Protein 2RSP (pdb70)

Secondary structure (DSSP, 8-state):
-EEE--SSS--EEEEEEEE--SS--S-SEEEEEEEE-TT-SS-EEETTTS-TTS-EEE-----EEEESS-EEEEEEPTTS-BPPPEEE--EEES-SSEEE-HHHHHHTT-EEE--/-EEE--SSS--EEEEEEEE-SSS--S-SEEEEEEEE-TT-SS-EEETTTS-TTS-EE----EEEESS-EEEEEE-TTSPBPPPEEE--EEES-SSEEE-HHHHHHHT-EEE--

Sequence (228 aa):
LAMTMEHKDRPLVRVILTNTGSHPVKQRSVYITALLDSGADITIISEEDWPTDWPVMEAAGIPMRKSRDMIELGVINRDGSLERPLLLFPAVAMVRGSILGRDCLQGLGLRLTNLLAMTMEHKDRPLVRVILTNTGSHPVKQRSVYITALLDSGADITIISEEDWPTDWPVMEGIPMRKSRDMIELGVINRDGSLERPLLLFPAVAMVRGSILGRDCLQGLGLRLTNL

Solvent-accessible surface area: 12217 Å² total; per-residue (Å²): 15,56,28,86,2,67,81,173,63,89,5,56,10,126,0,38,0,34,1,64,14,125,59,121,23,178,102,103,42,18,124,17,67,0,15,0,14,0,20,19,44,61,1,19,0,3,66,166,40,18,19,135,52,4,37,55,64,147,59,160,110,73,98,61,86,66,0,137,12,72,0,61,0,7,1,17,26,224,116,45,54,109,28,190,68,32,108,29,92,2,2,4,0,137,42,191,32,2,20,0,0,1,46,5,0,88,33,17,48,1,75,0,2,42,162,16,56,42,91,1,58,78,164,60,134,4,96,13,104,0,50,0,31,1,66,24,117,63,123,23,173,111,86,37,34,163,16,78,1,26,0,17,0,23,18,64,68,1,10,0,3,73,160,45,20,22,129,42,4,47,38,53,187,123,110,116,64,102,103,1,134,18,70,0,63,0,7,0,15,21,232,124,41,56,122,30,155,77,17,100,26,86,2,9,4,1,163,37,220,34,2,25,0,0,2,38,1,0,81,20,9,48,0,72,0,2,48,154

InterPro domains:
  IPR001878 Zinc finger, CCHC-type [PF00098] (508-524)
  IPR001878 Zinc finger, CCHC-type [PS50158] (509-524)
  IPR001878 Zinc finger, CCHC-type [SM00343] (508-524)
  IPR001878 Zinc finger, CCHC-type [SM00343] (534-550)
  IPR001969 Aspartic peptidase, active site [PS00141] (611-622)
  IPR001995 Peptidase A2A, retrovirus, catalytic [PS50175] (609-690)
  IPR004028 Retroviral Gag polyprotein, M [PF02813] (2-87)
  IPR008916 Retrovirus capsid, C-terminal [G3DSA:1.10.1200.30] (390-476)
  IPR008919 Retrovirus capsid, N-terminal [G3DSA:1.10.375.10] (212-386)
  IPR008919 Retrovirus capsid, N-terminal [SSF47943] (213-385)
  IPR010999 Retroviral matrix protein [SSF47836] (1-87)
  IPR012344 Matrix protein, lentiviral and alpha-retroviral, N-terminal [G3DSA:1.10.150.90] (1-87)
  IPR018061 Retropepsins [PF00077] (584-699)
  IPR021109 Aspartic peptidase domain superfamily [G3DSA:2.40.70.10] (578-701)
  IPR021109 Aspartic peptidase domain superfamily [SSF50630] (580-699)
  IPR034170 Retropepsin-like catalytic domain [cd05482] (605-692)
  IPR036875 Zinc finger, CCHC-type superfamily [SSF57756] (502-551)
  IPR050195 Primate lentivirus group Gag polyprotein-like [PTHR40389] (12-562)

Foldseek 3Di:
DDDDDDDPDFQKWKKKKAFPDPDDDPGRIDIFIAGADAPAQFWEAEQVRDRPPQDWAADPVFGKTKGPTWMKMWTADPVRDIQDIDIGTGIYGHDDGTYHYVVVCVVSVDDDDDD/DDDDDDPPDFQKWKKKKAFPDDDDAPDRIDIFMAGADQPDPFWEAEPVRDRPPQDWDAVFHKTWGPTKIWMWTAGPVGDIQDIDIDTGIYGHDDGIYHYPVVCVVRVDDDDPD

B-factor: mean 22.98, std 16.07, range [3.12, 70.71]

GO terms:
  GO:0020002 host cell plasma membrane (C, EXP)

CATH classification: 2.40.70.10

Radius of gyration: 19.33 Å; Cα contacts (8 Å, |Δi|>4): 590; chains: 2; bounding box: 46×36×53 Å

Organism: Rous sarcoma virus subgroup C (strain Prague) (NCBI:txid11888)

Structure (mmCIF, N/CA/C/O backbone):
data_2RSP
#
_entry.id   2RSP
#
_cell.length_a   88.950
_cell.length_b   88.950
_cell.length_c   78.900
_cell.angle_alpha   90.00
_cell.angle_beta   90.00
_cell.angle_gamma   120.00
#
_symmetry.space_group_name_H-M   'P 31 2 1'
#
loop_
_entity.id
_entity.type
_entity.pdbx_description
1 polymer 'RSV PROTEASE'
2 water water
#
loop_
_atom_site.group_PDB
_atom_site.id
_atom_site.type_symbol
_atom_site.label_atom_id
_atom_site.label_alt_id
_atom_site.label_comp_id
_atom_site.label_asym_id
_atom_site.label_entity_id
_atom_site.label_seq_id
_atom_site.pdbx_PDB_ins_code
_atom_site.Cartn_x
_atom_site.Cartn_y
_atom_site.Cartn_z
_atom_site.occupancy
_atom_site.B_iso_or_equiv
_atom_site.auth_seq_id
_atom_site.auth_comp_id
_atom_site.auth_asym_id
_atom_site.auth_atom_id
_atom_site.pdbx_PDB_model_num
ATOM 1 N N . LEU A 1 1 ? 0.921 29.839 56.196 1.00 9.31 1 LEU A N 1
ATOM 2 C CA . LEU A 1 1 ? 2.437 29.879 56.145 1.00 10.99 1 LEU A CA 1
ATOM 3 C C . LEU A 1 1 ? 3.055 30.064 57.529 1.00 11.93 1 LEU A C 1
ATOM 4 O O . LEU A 1 1 ? 2.633 31.070 58.154 1.00 11.17 1 LEU A O 1
ATOM 9 N N . ALA A 1 2 ? 3.982 29.166 57.966 1.00 8.84 2 ALA A N 1
ATOM 10 C CA . ALA A 1 2 ? 4.608 29.424 59.279 1.00 9.39 2 ALA A CA 1
ATOM 11 C C . ALA A 1 2 ? 6.034 28.983 58.973 1.00 15.70 2 ALA A C 1
ATOM 12 O O . ALA A 1 2 ? 6.184 27.874 58.473 1.00 17.24 2 ALA A O 1
ATOM 14 N N . MET A 1 3 ? 7.062 29.774 59.180 1.00 16.47 3 MET A N 1
ATOM 15 C CA . MET A 1 3 ? 8.458 29.410 58.890 1.00 14.87 3 MET A CA 1
ATOM 16 C C . MET A 1 3 ? 9.328 29.955 60.028 1.00 14.78 3 MET A C 1
ATOM 17 O O . MET A 1 3 ? 9.332 31.199 60.288 1.00 12.44 3 MET A O 1
ATOM 22 N N . THR A 1 4 ? 10.069 29.018 60.608 1.00 12.55 4 THR A N 1
ATOM 23 C CA . THR A 1 4 ? 11.041 29.293 61.684 1.00 16.31 4 THR A CA 1
ATOM 24 C C . THR A 1 4 ? 12.277 29.984 61.121 1.00 14.78 4 THR A C 1
ATOM 25 O O . THR A 1 4 ? 12.679 29.602 60.013 1.00 15.39 4 THR A O 1
ATOM 29 N N . MET A 1 5 ? 12.841 30.988 61.817 1.00 13.75 5 MET A N 1
ATOM 30 C CA . MET A 1 5 ? 14.022 31.675 61.286 1.00 11.95 5 MET A CA 1
ATOM 31 C C . MET A 1 5 ? 15.233 30.794 61.730 1.00 14.21 5 MET A C 1
ATOM 32 O O . MET A 1 5 ? 15.363 30.514 62.932 1.00 11.37 5 MET A O 1
ATOM 37 N N . GLU A 1 6 ? 16.006 30.434 60.747 1.00 11.35 6 GLU A N 1
ATOM 38 C CA . GLU A 1 6 ? 17.210 29.623 61.107 1.00 13.85 6 GLU A CA 1
ATOM 39 C C . GLU A 1 6 ? 18.405 30.290 60.487 1.00 14.80 6 GLU A C 1
ATOM 40 O O . GLU A 1 6 ? 18.311 30.763 59.321 1.00 20.35 6 GLU A O 1
ATOM 46 N N . HIS A 1 7 ? 19.496 30.336 61.139 1.00 13.49 7 HIS A N 1
ATOM 47 C CA . HIS A 1 7 ? 20.671 30.980 60.575 1.00 16.74 7 HIS A CA 1
ATOM 48 C C . HIS A 1 7 ? 21.175 30.323 59.312 1.00 17.99 7 HIS A C 1
ATOM 49 O O . HIS A 1 7 ? 21.427 31.010 58.296 1.00 21.61 7 HIS A O 1
ATOM 56 N N . LYS A 1 8 ? 21.267 29.034 59.272 1.00 22.20 8 LYS A N 1
ATOM 57 C CA . LYS A 1 8 ? 21.869 28.299 58.133 1.00 25.90 8 LYS A CA 1
ATOM 58 C C . LYS A 1 8 ? 21.096 28.095 56.860 1.00 22.83 8 LYS A C 1
ATOM 59 O O . LYS A 1 8 ? 21.684 27.896 55.741 1.00 27.69 8 LYS A O 1
ATOM 65 N N . ASP A 1 9 ? 19.803 28.112 57.049 1.00 20.52 9 ASP A N 1
ATOM 66 C CA . ASP A 1 9 ? 18.827 27.927 55.973 1.00 18.45 9 ASP A CA 1
ATOM 67 C C . ASP A 1 9 ? 18.028 29.215 55.686 1.00 16.03 9 ASP A C 1
ATOM 68 O O . ASP A 1 9 ? 17.382 29.748 56.580 1.00 15.28 9 ASP A O 1
ATOM 73 N N . ARG A 1 10 ? 18.088 29.591 54.450 1.00 13.23 10 ARG A N 1
ATOM 74 C CA . ARG A 1 10 ? 17.281 30.787 54.080 1.00 14.19 10 ARG A CA 1
ATOM 75 C C . ARG A 1 10 ? 15.809 30.396 54.125 1.00 12.09 10 ARG A C 1
ATOM 76 O O . ARG A 1 10 ? 15.378 29.268 53.787 1.00 11.16 10 ARG A O 1
ATOM 84 N N . PRO A 1 11 ? 14.932 31.318 54.514 1.00 8.76 11 PRO A N 1
ATOM 85 C CA . PRO A 1 11 ? 13.476 31.033 54.539 1.00 10.06 11 PRO A CA 1
ATOM 86 C C . PRO A 1 11 ? 12.941 31.077 53.105 1.00 9.78 11 PRO A C 1
ATOM 87 O O . PRO A 1 11 ? 12.386 32.130 52.690 1.00 9.82 11 PRO A O 1
ATOM 91 N N . LEU A 1 12 ? 13.063 30.110 52.223 1.00 9.28 12 LEU A N 1
ATOM 92 C CA . LEU A 1 12 ? 12.624 30.062 50.860 1.00 11.37 12 LEU A CA 1
ATOM 93 C C . LEU A 1 12 ? 11.242 29.366 50.697 1.00 12.03 12 LEU A C 1
ATOM 94 O O . LEU A 1 12 ? 11.013 28.468 51.494 1.00 11.81 12 LEU A O 1
ATOM 99 N N . VAL A 1 13 ?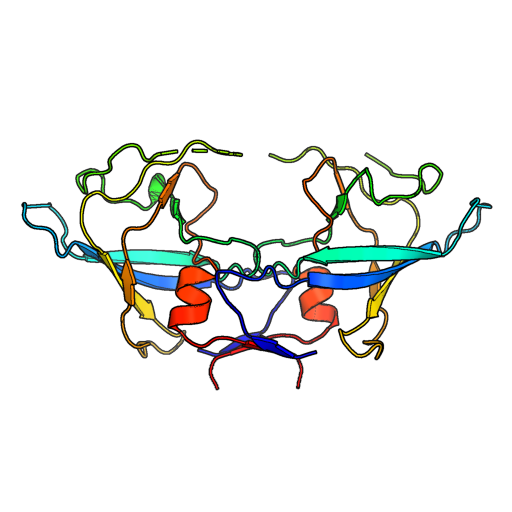 10.477 29.938 49.720 1.00 7.93 13 VAL A N 1
ATOM 100 C CA . VAL A 1 13 ? 9.161 29.296 49.481 1.00 10.46 13 VAL A CA 1
ATOM 101 C C . VAL A 1 13 ? 9.055 29.160 47.945 1.00 9.68 13 VAL A C 1
ATOM 102 O O . VAL A 1 13 ? 9.805 29.980 47.293 1.00 12.38 13 VAL A O 1
ATOM 106 N N . ARG A 1 14 ? 8.184 28.268 47.509 1.00 10.71 14 ARG A N 1
ATOM 107 C CA . ARG A 1 14 ? 8.028 28.140 46.061 1.00 12.14 14 ARG A CA 1
ATOM 108 C C . ARG A 1 14 ? 6.899 29.139 45.720 1.00 9.16 14 ARG A C 1
ATOM 109 O O . ARG A 1 14 ? 6.069 29.294 46.582 1.00 11.09 14 ARG A O 1
ATOM 117 N N . VAL A 1 15 ? 6.911 29.765 44.632 1.00 10.05 15 VAL A N 1
ATOM 118 C CA . VAL A 1 15 ? 5.914 30.728 44.216 1.00 8.81 15 VAL A CA 1
ATOM 119 C C . VAL A 1 15 ? 5.459 30.482 42.792 1.00 10.56 15 VAL A C 1
ATOM 120 O O . VAL A 1 15 ? 6.351 30.175 41.963 1.00 12.65 15 VAL A O 1
ATOM 124 N N . ILE A 1 16 ? 4.218 30.621 42.471 1.00 6.97 16 ILE A N 1
ATOM 125 C CA . ILE A 1 16 ? 3.924 30.530 41.038 1.00 9.23 16 ILE A CA 1
ATOM 126 C C . ILE A 1 16 ? 3.624 31.929 40.576 1.00 11.54 16 ILE A C 1
ATOM 127 O O . ILE A 1 16 ? 2.890 32.713 41.288 1.00 10.10 16 ILE A O 1
ATOM 132 N N . LEU A 1 17 ? 4.134 32.355 39.438 1.00 11.07 17 LEU A N 1
ATOM 133 C CA . LEU A 1 17 ? 3.891 33.716 38.909 1.00 13.83 17 LEU A CA 1
ATOM 134 C C . LEU A 1 17 ? 2.958 33.569 37.687 1.00 14.36 17 LEU A C 1
ATOM 135 O O . LEU A 1 17 ? 3.294 32.684 36.864 1.00 16.19 17 LEU A O 1
ATOM 140 N N . THR A 1 18 ? 1.934 34.357 37.498 1.00 15.84 18 THR A N 1
ATOM 141 C CA . THR A 1 18 ? 1.131 34.176 36.273 1.00 16.68 18 THR A CA 1
ATOM 142 C C . THR A 1 18 ? 1.003 35.549 35.614 1.00 17.86 18 THR A C 1
ATOM 143 O O . THR A 1 18 ? 0.527 36.427 36.342 1.00 16.08 18 THR A O 1
ATOM 147 N N . ASN A 1 19 ? 1.358 35.643 34.345 1.00 17.37 19 ASN A N 1
ATOM 148 C CA . ASN A 1 19 ? 1.243 36.965 33.667 1.00 20.96 19 ASN A CA 1
ATOM 149 C C . ASN A 1 19 ? -0.291 37.094 33.260 1.00 21.42 19 ASN A C 1
ATOM 150 O O . ASN A 1 19 ? -0.749 36.185 32.530 1.00 17.63 19 ASN A O 1
ATOM 155 N N . THR A 1 20 ? -0.983 38.087 33.774 1.00 20.26 20 THR A N 1
ATOM 156 C CA . THR A 1 20 ? -2.455 38.161 33.484 1.00 24.95 20 THR A CA 1
ATOM 157 C C . THR A 1 20 ? -2.731 39.066 32.306 1.00 29.51 20 THR A C 1
ATOM 158 O O . THR A 1 20 ? -3.851 39.352 31.904 1.00 29.32 20 THR A O 1
ATOM 162 N N . GLY A 1 21 ? -1.633 39.565 31.753 1.00 31.47 21 GLY A N 1
ATOM 163 C CA . GLY A 1 21 ? -1.329 40.461 30.706 1.00 32.67 21 GLY A CA 1
ATOM 164 C C . GLY A 1 21 ? -2.155 40.462 29.455 1.00 35.50 21 GLY A C 1
ATOM 165 O O . GLY A 1 21 ? -2.514 39.325 29.033 1.00 34.69 21 GLY A O 1
ATOM 166 N N . SER A 1 22 ? -2.319 41.740 29.020 1.00 37.69 22 SER A N 1
ATOM 167 C CA . SER A 1 22 ? -3.105 41.865 27.775 1.00 42.54 22 SER A CA 1
ATOM 168 C C . SER A 1 22 ? -2.382 41.459 26.489 1.00 45.75 22 SER A C 1
ATOM 169 O O . SER A 1 22 ? -3.112 41.666 25.475 1.00 46.70 22 SER A O 1
ATOM 172 N N . HIS A 1 23 ? -1.209 40.884 26.356 1.00 49.49 23 HIS A N 1
ATOM 173 C CA . HIS A 1 23 ? -0.510 40.382 25.148 1.00 51.27 23 HIS A CA 1
ATOM 174 C C . HIS A 1 23 ? 0.066 38.990 25.408 1.00 52.55 23 HIS A C 1
ATOM 175 O O . HIS A 1 23 ? 0.201 38.478 26.562 1.00 56.02 23 HIS A O 1
ATOM 182 N N . PRO A 1 24 ? 0.460 38.298 24.349 1.00 52.75 24 PRO A N 1
ATOM 183 C CA . PRO A 1 24 ? 0.993 36.912 24.461 1.00 49.56 24 PRO A CA 1
ATOM 184 C C . PRO A 1 24 ? 2.461 36.866 24.854 1.00 45.40 24 PRO A C 1
ATOM 185 O O . PRO A 1 24 ? 3.302 37.738 24.621 1.00 44.86 24 PRO A O 1
ATOM 189 N N . VAL A 1 25 ? 2.727 35.749 25.512 1.00 42.99 25 VAL A N 1
ATOM 190 C CA . VAL A 1 25 ? 3.935 35.263 26.146 1.00 38.51 25 VAL A CA 1
ATOM 191 C C . VAL A 1 25 ? 4.024 33.740 26.028 1.00 39.38 25 VAL A C 1
ATOM 192 O O . VAL A 1 25 ? 2.986 33.066 26.014 1.00 38.47 25 VAL A O 1
ATOM 196 N N . LYS A 1 26 ? 5.277 33.244 25.953 1.00 37.68 26 LYS A N 1
ATOM 197 C CA . LYS A 1 26 ? 5.498 31.812 25.795 1.00 37.44 26 LYS A CA 1
ATOM 198 C C . LYS A 1 26 ? 4.956 30.980 26.902 1.00 37.17 26 LYS A C 1
ATOM 199 O O . LYS A 1 26 ? 4.481 29.829 26.785 1.00 38.97 26 LYS A O 1
ATOM 205 N N . GLN A 1 27 ? 5.164 31.567 28.079 1.00 36.43 27 GLN A N 1
ATOM 206 C CA . GLN A 1 27 ? 4.766 30.859 29.320 1.00 34.08 27 GLN A CA 1
ATOM 207 C C . GLN A 1 27 ? 3.929 31.836 30.134 1.00 28.23 27 GLN A C 1
ATOM 208 O O . GLN A 1 27 ? 4.424 32.914 30.395 1.00 28.54 27 GLN A O 1
ATOM 214 N N . ARG A 1 28 ? 2.749 31.389 30.459 1.00 26.69 28 ARG A N 1
ATOM 215 C CA . ARG A 1 28 ? 1.836 32.300 31.205 1.00 22.86 28 ARG A CA 1
ATOM 216 C C . ARG A 1 28 ? 2.126 32.263 32.697 1.00 20.34 28 ARG A C 1
ATOM 217 O O . ARG A 1 28 ? 1.906 33.234 33.408 1.00 20.42 28 ARG A O 1
ATOM 225 N N . SER A 1 29 ? 2.485 31.117 33.216 1.00 20.90 29 SER A N 1
ATOM 226 C CA . SER A 1 29 ? 2.837 30.727 34.550 1.00 22.69 29 SER A CA 1
ATOM 227 C C . SER A 1 29 ? 4.254 30.115 34.689 1.00 22.74 29 SER A C 1
ATOM 228 O O . SER A 1 29 ? 4.570 29.201 33.916 1.00 23.53 29 SER A O 1
ATOM 231 N N . VAL A 1 30 ? 4.989 30.495 35.698 1.00 22.25 30 VAL A N 1
ATOM 232 C CA . VAL A 1 30 ? 6.327 29.968 35.996 1.00 18.78 30 VAL A CA 1
ATOM 233 C C . VAL A 1 30 ? 6.392 29.767 37.489 1.00 18.47 30 VAL A C 1
ATOM 234 O O . VAL A 1 30 ? 5.740 30.525 38.228 1.00 17.87 30 VAL A O 1
ATOM 238 N N . TYR A 1 31 ? 7.196 28.779 37.909 1.00 17.98 31 TYR A N 1
ATOM 239 C CA . TYR A 1 31 ? 7.493 28.430 39.295 1.00 14.82 31 TYR A CA 1
ATOM 240 C C . TYR A 1 31 ? 8.903 28.984 39.603 1.00 16.06 31 TYR A C 1
ATOM 241 O O . TYR A 1 31 ? 9.795 28.763 38.780 1.00 13.44 31 TYR A O 1
ATOM 250 N N . ILE A 1 32 ? 9.055 29.659 40.687 1.00 13.19 32 ILE A N 1
ATOM 251 C CA . ILE A 1 32 ? 10.299 30.299 41.065 1.00 10.12 32 ILE A CA 1
ATOM 252 C C . ILE A 1 32 ? 10.421 29.950 42.511 1.00 11.03 32 ILE A C 1
ATOM 253 O O . ILE A 1 32 ? 9.513 29.384 43.109 1.00 9.67 32 ILE A O 1
ATOM 258 N N . THR A 1 33 ? 11.564 30.369 43.086 1.00 9.86 33 THR A N 1
ATOM 259 C CA . THR A 1 33 ? 11.761 30.160 44.521 1.00 7.55 33 THR A CA 1
ATOM 260 C C . THR A 1 33 ? 12.061 31.610 44.957 1.00 9.37 33 THR A C 1
ATOM 261 O O . THR A 1 33 ? 12.781 32.311 44.231 1.00 7.43 33 THR A O 1
ATOM 265 N N . ALA A 1 34 ? 11.565 31.983 46.130 1.00 12.13 34 ALA A N 1
ATOM 266 C CA . ALA A 1 34 ? 11.875 33.341 46.613 1.00 8.28 34 ALA A CA 1
ATOM 267 C C . ALA A 1 34 ? 12.087 33.348 48.106 1.00 7.35 34 ALA A C 1
ATOM 268 O O . ALA A 1 34 ? 11.481 32.515 48.791 1.00 9.05 34 ALA A O 1
ATOM 270 N N . LEU A 1 35 ? 12.823 34.367 48.557 1.00 7.69 35 LEU A N 1
ATOM 271 C CA . LEU A 1 35 ? 13.151 34.526 49.994 1.00 5.26 35 LEU A CA 1
ATOM 272 C C . LEU A 1 35 ? 12.136 35.348 50.768 1.00 6.93 35 LEU A C 1
ATOM 273 O O . LEU A 1 35 ? 11.797 36.412 50.200 1.00 8.99 35 LEU A O 1
ATOM 278 N N . LEU A 1 36 ? 11.673 35.058 51.957 1.00 7.25 36 LEU A N 1
ATOM 279 C CA . LEU A 1 36 ? 10.731 35.877 52.746 1.00 9.35 36 LEU A CA 1
ATOM 280 C C . LEU A 1 36 ? 11.648 36.953 53.351 1.00 9.32 36 LEU A C 1
ATOM 281 O O . LEU A 1 36 ? 12.391 36.516 54.261 1.00 10.61 36 LEU A O 1
ATOM 286 N N . ASP A 1 37 ? 11.644 38.191 52.952 1.00 7.22 37 ASP A N 1
ATOM 287 C CA . ASP A 1 37 ? 12.533 39.217 53.433 1.00 7.55 37 ASP A CA 1
ATOM 288 C C . ASP A 1 37 ? 11.857 40.358 54.165 1.00 6.86 37 ASP A C 1
ATOM 289 O O . ASP A 1 37 ? 11.372 41.230 53.476 1.00 6.76 37 ASP A O 1
ATOM 294 N N . SER A 1 38 ? 11.886 40.395 55.471 1.00 7.22 38 SER A N 1
ATOM 295 C CA . SER A 1 38 ? 11.239 41.386 56.304 1.00 9.02 38 SER A CA 1
ATOM 296 C C . SER A 1 38 ? 12.028 42.674 56.103 1.00 11.10 38 SER A C 1
ATOM 297 O O . SER A 1 38 ? 11.477 43.660 56.436 1.00 10.70 38 SER A O 1
ATOM 300 N N . GLY A 1 39 ? 13.261 42.570 55.582 1.00 14.93 39 GLY A N 1
ATOM 301 C CA . GLY A 1 39 ? 14.044 43.773 55.411 1.00 12.92 39 GLY A CA 1
ATOM 302 C C . GLY A 1 39 ? 13.828 44.404 54.060 1.00 14.36 39 GLY A C 1
ATOM 303 O O . GLY A 1 39 ? 14.481 45.473 53.907 1.00 15.09 39 GLY A O 1
ATOM 304 N N . ALA A 1 40 ? 13.092 43.883 53.126 1.00 8.67 40 ALA A N 1
ATOM 305 C CA . ALA A 1 40 ? 12.952 44.566 51.810 1.00 11.40 40 ALA A CA 1
ATOM 306 C C . ALA A 1 40 ? 11.585 45.268 51.828 1.00 12.29 40 ALA A C 1
ATOM 307 O O . ALA A 1 40 ? 10.594 44.661 52.314 1.00 8.85 40 ALA A O 1
ATOM 309 N N . ASP A 1 41 ? 11.466 46.538 51.414 1.00 12.34 41 ASP A N 1
ATOM 310 C CA . ASP A 1 41 ? 10.127 47.198 51.376 1.00 12.58 41 ASP A CA 1
ATOM 311 C C . ASP A 1 41 ? 9.281 46.620 50.234 1.00 13.66 41 ASP A C 1
ATOM 312 O O . ASP A 1 41 ? 8.059 46.530 50.323 1.00 12.88 41 ASP A O 1
ATOM 317 N N . ILE A 1 42 ? 9.873 46.187 49.112 1.00 8.73 42 ILE A N 1
ATOM 318 C CA . ILE A 1 42 ? 9.180 45.723 47.928 1.00 14.00 42 ILE A CA 1
ATOM 319 C C . ILE A 1 42 ? 9.678 44.375 47.368 1.00 15.07 42 ILE A C 1
ATOM 320 O O . ILE A 1 42 ? 10.788 44.002 47.725 1.00 13.71 42 ILE A O 1
ATOM 325 N N . THR A 1 43 ? 8.823 43.700 46.606 1.00 12.77 43 THR A N 1
ATOM 326 C CA . THR A 1 43 ? 9.076 42.396 46.048 1.00 9.61 43 THR A CA 1
ATOM 327 C C . THR A 1 43 ? 9.906 42.515 44.768 1.00 10.95 43 THR A C 1
ATOM 328 O O . THR A 1 43 ? 9.526 43.413 43.975 1.00 9.37 43 THR A O 1
ATOM 332 N N . ILE A 1 44 ? 10.932 41.714 44.631 1.00 8.58 44 ILE A N 1
ATOM 333 C CA . ILE A 1 44 ? 11.700 41.909 43.392 1.00 10.95 44 ILE A CA 1
ATOM 334 C C . ILE A 1 44 ? 11.940 40.528 42.773 1.00 10.27 44 ILE A C 1
ATOM 335 O O . ILE A 1 44 ? 12.310 39.717 43.624 1.00 8.67 44 ILE A O 1
ATOM 340 N N . ILE A 1 45 ? 11.696 40.315 41.519 1.00 11.09 45 ILE A N 1
ATOM 341 C CA . ILE A 1 45 ? 11.985 39.020 40.917 1.00 11.53 45 ILE A CA 1
ATOM 342 C C . ILE A 1 45 ? 13.405 39.149 40.294 1.00 13.21 45 ILE A C 1
ATOM 343 O O . ILE A 1 45 ? 13.632 40.225 39.721 1.00 13.90 45 ILE A O 1
ATOM 348 N N . SER A 1 46 ? 14.316 38.161 40.426 1.00 10.40 46 SER A N 1
ATOM 349 C CA . SER A 1 46 ? 15.652 38.312 39.869 1.00 9.45 46 SER A CA 1
ATOM 350 C C . SER A 1 46 ? 15.638 38.355 38.363 1.00 10.01 46 SER A C 1
ATOM 351 O O . SER A 1 46 ? 14.710 37.722 37.848 1.00 10.99 46 SER A O 1
ATOM 354 N N . GLU A 1 47 ? 16.605 38.981 37.727 1.00 8.23 47 GLU A N 1
ATOM 355 C CA . GLU A 1 47 ? 16.549 38.842 36.239 1.00 8.05 47 GLU A CA 1
ATOM 356 C C . GLU A 1 47 ? 16.693 37.468 35.735 1.00 9.89 47 GLU A C 1
ATOM 357 O O . GLU A 1 47 ? 16.183 37.037 34.662 1.00 11.67 47 GLU A O 1
ATOM 363 N N . GLU A 1 48 ? 17.387 36.625 36.450 1.00 9.26 48 GLU A N 1
ATOM 364 C CA . GLU A 1 48 ? 17.547 35.221 36.090 1.00 11.26 48 GLU A CA 1
ATOM 365 C C . GLU A 1 48 ? 16.200 34.522 36.109 1.00 13.50 48 GLU A C 1
ATOM 366 O O . GLU A 1 48 ? 15.907 33.689 35.241 1.00 13.23 48 GLU A O 1
ATOM 372 N N . ASP A 1 49 ? 15.374 34.762 37.098 1.00 14.31 49 ASP A N 1
ATOM 373 C CA . ASP A 1 49 ? 14.039 34.133 37.227 1.00 15.06 49 ASP A CA 1
ATOM 374 C C . ASP A 1 49 ? 12.920 34.713 36.359 1.00 15.88 49 ASP A C 1
ATOM 375 O O . ASP A 1 49 ? 11.873 34.054 36.165 1.00 16.38 49 ASP A O 1
ATOM 380 N N . TRP A 1 50 ? 12.897 35.890 35.844 1.00 18.36 50 TRP A N 1
ATOM 381 C CA . TRP A 1 50 ? 11.981 36.653 35.047 1.00 15.93 50 TRP A CA 1
ATOM 382 C C . TRP A 1 50 ? 11.882 36.132 33.630 1.00 20.70 50 TRP A C 1
ATOM 383 O O . TRP A 1 50 ? 12.885 36.169 32.916 1.00 20.01 50 TRP A O 1
ATOM 394 N N . PRO A 1 51 ? 10.700 35.683 33.207 1.00 19.84 51 PRO A N 1
ATOM 395 C CA . PRO A 1 51 ? 10.546 35.184 31.801 1.00 20.50 51 PRO A CA 1
ATOM 396 C C . PRO A 1 51 ? 11.010 36.263 30.851 1.00 20.18 51 PRO A C 1
ATOM 397 O O . PRO A 1 51 ? 10.693 37.478 30.811 1.00 19.21 51 PRO A O 1
ATOM 401 N N . THR A 1 52 ? 11.868 35.837 29.917 1.00 21.75 52 THR A N 1
ATOM 402 C CA . THR A 1 52 ? 12.494 36.779 28.938 1.00 23.92 52 THR A CA 1
ATOM 403 C C . THR A 1 52 ? 11.495 37.629 28.150 1.00 26.25 52 THR A C 1
ATOM 404 O O . THR A 1 52 ? 11.792 38.844 28.001 1.00 26.02 52 THR A O 1
ATOM 408 N N . ASP A 1 53 ? 10.374 37.076 27.765 1.00 24.30 53 ASP A N 1
ATOM 409 C CA . ASP A 1 53 ? 9.384 37.892 27.052 1.00 29.98 53 ASP A CA 1
ATOM 410 C C . ASP A 1 53 ? 8.318 38.520 27.968 1.00 31.17 53 ASP A C 1
ATOM 411 O O . ASP A 1 53 ? 7.357 38.984 27.329 1.00 33.07 53 ASP A O 1
ATOM 416 N N . TRP A 1 54 ? 8.459 38.487 29.273 1.00 28.75 54 TRP A N 1
ATOM 417 C CA . TRP A 1 54 ? 7.430 39.228 30.003 1.00 25.10 54 TRP A CA 1
ATOM 418 C C . TRP A 1 54 ? 8.001 40.661 29.976 1.00 23.64 54 TRP A C 1
ATOM 419 O O . TRP A 1 54 ? 9.075 40.925 30.511 1.00 26.25 54 TRP A O 1
ATOM 430 N N . PRO A 1 55 ? 7.243 41.626 29.426 1.00 25.90 55 PRO A N 1
ATOM 431 C CA . PRO A 1 55 ? 7.667 43.028 29.339 1.00 22.85 55 PRO A CA 1
ATOM 432 C C . PRO A 1 55 ? 7.928 43.736 30.619 1.00 23.23 55 PRO A C 1
ATOM 433 O O . PRO A 1 55 ? 7.252 43.581 31.638 1.00 23.30 55 PRO A O 1
ATOM 437 N N . VAL A 1 56 ? 8.853 44.658 30.633 1.00 24.72 56 VAL A N 1
ATOM 438 C CA . VAL A 1 56 ? 9.196 45.436 31.839 1.00 28.80 56 VAL A CA 1
ATOM 439 C C . VAL A 1 56 ? 9.208 46.867 31.319 1.00 31.35 56 VAL A C 1
ATOM 440 O O . VAL A 1 56 ? 9.170 46.928 30.084 1.00 34.35 56 VAL A O 1
ATOM 444 N N . MET A 1 57 ? 9.281 47.791 32.186 1.00 33.09 57 MET A N 1
ATOM 445 C CA . MET A 1 57 ? 9.275 49.203 31.826 1.00 38.03 57 MET A CA 1
ATOM 446 C C . MET A 1 57 ? 10.140 49.799 32.925 1.00 42.33 57 MET A C 1
ATOM 447 O O . MET A 1 57 ? 10.251 49.169 33.983 1.00 41.54 57 MET A O 1
ATOM 452 N N . GLU A 1 58 ? 10.698 50.923 32.601 1.00 46.40 58 GLU A N 1
ATOM 453 C CA . GLU A 1 58 ? 11.588 51.668 33.555 1.00 52.65 58 GLU A CA 1
ATOM 454 C C . GLU A 1 58 ? 10.612 52.249 34.550 1.00 55.56 58 GLU A C 1
ATOM 455 O O . GLU A 1 58 ? 9.361 52.215 34.328 1.00 56.24 58 GLU A O 1
ATOM 461 N N . ALA A 1 59 ? 11.096 52.606 35.724 1.00 58.71 59 ALA A N 1
ATOM 462 C CA . ALA A 1 59 ? 10.126 53.123 36.751 1.00 62.48 59 ALA A CA 1
ATOM 463 C C . ALA A 1 59 ? 10.664 54.450 37.279 1.00 64.92 59 ALA A C 1
ATOM 464 O O . ALA A 1 59 ? 11.897 54.656 37.014 1.00 67.05 59 ALA A O 1
ATOM 466 N N . ALA A 1 60 ? 9.831 55.250 37.944 1.00 65.09 60 ALA A N 1
ATOM 467 C CA . ALA A 1 60 ? 10.428 56.534 38.426 1.00 66.43 60 ALA A CA 1
ATOM 468 C C . ALA A 1 60 ? 10.048 56.844 39.859 1.00 66.46 60 ALA A C 1
ATOM 469 O O . ALA A 1 60 ? 10.389 57.888 40.465 1.00 67.50 60 ALA A O 1
ATOM 471 N N . GLY A 1 70 ? 21.074 50.071 46.785 1.00 61.00 70 GLY A N 1
ATOM 472 C CA . GLY A 1 70 ? 21.014 50.923 45.592 1.00 61.79 70 GLY A CA 1
ATOM 473 C C . GLY A 1 70 ? 21.314 50.251 44.245 1.00 61.01 70 GLY A C 1
ATOM 474 O O . GLY A 1 70 ? 22.411 50.409 43.636 1.00 62.11 70 GLY A O 1
ATOM 475 N N . ILE A 1 71 ? 20.325 49.520 43.731 1.00 58.76 71 ILE A N 1
ATOM 476 C CA . ILE A 1 71 ? 20.459 48.797 42.442 1.00 55.52 71 ILE A CA 1
ATOM 477 C C . ILE A 1 71 ? 19.446 49.286 41.437 1.00 53.04 71 ILE A C 1
ATOM 478 O O . ILE A 1 71 ? 18.306 49.583 41.876 1.00 55.39 71 ILE A O 1
ATOM 483 N N . PRO A 1 72 ? 19.782 49.367 40.160 1.00 49.98 72 PRO A N 1
ATOM 484 C CA . PRO A 1 72 ? 18.835 49.784 39.119 1.00 47.90 72 PRO A CA 1
ATOM 485 C C . PRO A 1 72 ? 17.678 48.780 38.957 1.00 46.24 72 PRO A C 1
ATOM 486 O O . PRO A 1 72 ? 18.032 47.583 38.839 1.00 45.69 72 PRO A O 1
ATOM 490 N N . MET A 1 73 ? 16.427 49.209 38.905 1.00 44.16 73 MET A N 1
ATOM 491 C CA . MET A 1 73 ? 15.383 48.173 38.683 1.00 42.88 73 MET A CA 1
ATOM 492 C C . MET A 1 73 ? 14.318 48.630 37.672 1.00 40.41 73 MET A C 1
ATOM 493 O O . MET A 1 73 ? 14.116 49.850 37.497 1.00 40.88 73 MET A O 1
ATOM 498 N N . ARG A 1 74 ? 13.706 47.634 37.076 1.00 33.79 74 ARG A N 1
ATOM 499 C CA . ARG A 1 74 ? 12.598 47.878 36.140 1.00 31.06 74 ARG A CA 1
ATOM 500 C C . ARG A 1 74 ? 11.388 47.411 36.963 1.00 26.90 74 ARG A C 1
ATOM 501 O O . ARG A 1 74 ? 11.561 46.935 38.080 1.00 24.33 74 ARG A O 1
ATOM 509 N N . LYS A 1 75 ? 10.265 47.608 36.402 1.00 25.27 75 LYS A N 1
ATOM 510 C CA . LYS A 1 75 ? 8.943 47.237 36.864 1.00 24.12 75 LYS A CA 1
ATOM 511 C C . LYS A 1 75 ? 8.294 46.360 35.806 1.00 22.03 75 LYS A C 1
ATOM 512 O O . LYS A 1 75 ? 8.436 46.570 34.569 1.00 23.35 75 LYS A O 1
ATOM 518 N N . SER A 1 76 ? 7.539 45.359 36.209 1.00 19.99 76 SER A N 1
ATOM 519 C CA . SER A 1 76 ? 6.801 44.508 35.324 1.00 17.27 76 SER A CA 1
ATOM 520 C C . SER A 1 76 ? 5.784 45.445 34.608 1.00 20.44 76 SER A C 1
ATOM 521 O O . SER A 1 76 ? 5.252 46.323 35.302 1.00 20.06 76 SER A O 1
ATOM 524 N N . ARG A 1 77 ? 5.570 45.259 33.345 1.00 24.10 77 ARG A N 1
ATOM 525 C CA . ARG A 1 77 ? 4.568 46.052 32.581 1.00 28.89 77 ARG A CA 1
ATOM 526 C C . ARG A 1 77 ? 3.187 45.492 32.930 1.00 29.00 77 ARG A C 1
ATOM 527 O O . ARG A 1 77 ? 2.317 46.311 33.223 1.00 32.48 77 ARG A O 1
ATOM 535 N N . ASP A 1 78 ? 3.036 44.182 32.891 1.00 28.98 78 ASP A N 1
ATOM 536 C CA . ASP A 1 78 ? 1.806 43.417 33.170 1.00 23.95 78 ASP A CA 1
ATOM 537 C C . ASP A 1 78 ? 1.543 43.171 34.650 1.00 23.60 78 ASP A C 1
ATOM 538 O O . ASP A 1 78 ? 2.498 43.118 35.453 1.00 22.60 78 ASP A O 1
ATOM 543 N N . MET A 1 79 ? 0.270 42.974 35.028 1.00 20.67 79 MET A N 1
ATOM 544 C CA . MET A 1 79 ? -0.017 42.769 36.470 1.00 17.48 79 MET A CA 1
ATOM 545 C C . MET A 1 79 ? 0.334 41.314 36.744 1.00 14.45 79 MET A C 1
ATOM 546 O O . MET A 1 79 ? -0.035 40.495 35.810 1.00 15.39 79 MET A O 1
ATOM 551 N N . ILE A 1 80 ? 0.959 40.972 37.862 1.00 11.99 80 ILE A N 1
ATOM 552 C CA . ILE A 1 80 ? 1.236 39.489 37.884 1.00 9.37 80 ILE A CA 1
ATOM 553 C C . ILE A 1 80 ? 0.406 38.863 38.977 1.00 11.58 80 ILE A C 1
ATOM 554 O O . ILE A 1 80 ? 0.280 39.513 40.060 1.00 11.57 80 ILE A O 1
ATOM 559 N N . GLU A 1 81 ? -0.023 37.644 38.816 1.00 8.79 81 GLU A N 1
ATOM 560 C CA . GLU A 1 81 ? -0.703 37.057 39.959 1.00 11.02 81 GLU A CA 1
ATOM 561 C C . GLU A 1 81 ? 0.413 36.247 40.659 1.00 11.05 81 GLU A C 1
ATOM 562 O O . GLU A 1 81 ? 1.207 35.551 39.993 1.00 12.54 81 GLU A O 1
ATOM 568 N N . LEU A 1 82 ? 0.517 36.307 41.946 1.00 10.94 82 LEU A N 1
ATOM 569 C CA . LEU A 1 82 ? 1.514 35.610 42.742 1.00 11.08 82 LEU A CA 1
ATOM 570 C C . LEU A 1 82 ? 0.879 34.657 43.747 1.00 11.25 82 LEU A C 1
ATOM 571 O O . LEU A 1 82 ? 0.152 35.062 44.638 1.00 12.58 82 LEU A O 1
ATOM 576 N N . GLY A 1 83 ? 1.183 33.371 43.628 1.00 9.28 83 GLY A N 1
ATOM 577 C CA . GLY A 1 83 ? 0.675 32.366 44.554 1.00 9.68 83 GLY A CA 1
ATOM 578 C C . GLY A 1 83 ? 1.831 31.748 45.355 1.00 10.73 83 GLY A C 1
ATOM 579 O O . GLY A 1 83 ? 2.674 31.077 44.732 1.00 10.40 83 GLY A O 1
ATOM 580 N N . VAL A 1 84 ? 1.871 31.831 46.640 1.00 12.97 84 VAL A N 1
ATOM 581 C CA . VAL A 1 84 ? 2.900 31.309 47.525 1.00 12.52 84 VAL A CA 1
ATOM 582 C C . VAL A 1 84 ? 2.418 29.878 47.870 1.00 15.06 84 VAL A C 1
ATOM 583 O O . VAL A 1 84 ? 1.308 29.675 48.307 1.00 11.93 84 VAL A O 1
ATOM 587 N N . ILE A 1 85 ? 3.333 28.955 47.602 1.00 13.66 85 ILE A N 1
ATOM 588 C CA . ILE A 1 85 ? 3.128 27.547 47.866 1.00 13.90 85 ILE A CA 1
ATOM 589 C C . ILE A 1 85 ? 3.761 27.156 49.193 1.00 13.39 85 ILE A C 1
ATOM 590 O O . ILE A 1 85 ? 4.926 27.488 49.400 1.00 13.17 85 ILE A O 1
ATOM 595 N N . ASN A 1 86 ? 3.102 26.556 50.128 1.00 14.37 86 ASN A N 1
ATOM 596 C CA . ASN A 1 86 ? 3.638 26.074 51.415 1.00 18.06 86 ASN A CA 1
ATOM 597 C C . ASN A 1 86 ? 4.426 24.777 51.185 1.00 17.60 86 ASN A C 1
ATOM 598 O O . ASN A 1 86 ? 4.281 24.131 50.124 1.00 18.17 86 ASN A O 1
ATOM 603 N N . ARG A 1 87 ? 5.268 24.403 52.101 1.00 22.60 87 ARG A N 1
ATOM 604 C CA . ARG A 1 87 ? 6.093 23.172 52.072 1.00 27.49 87 ARG A CA 1
ATOM 605 C C . ARG A 1 87 ? 5.215 21.931 51.780 1.00 28.21 87 ARG A C 1
ATOM 606 O O . ARG A 1 87 ? 5.725 21.102 50.993 1.00 30.02 87 ARG A O 1
ATOM 614 N N . ASP A 1 88 ? 3.978 21.830 52.280 1.00 25.12 88 ASP A N 1
ATOM 615 C CA . ASP A 1 88 ? 3.139 20.682 51.906 1.00 23.35 88 ASP A CA 1
ATOM 616 C C . ASP A 1 88 ? 2.330 20.762 50.619 1.00 22.54 88 ASP A C 1
ATOM 617 O O . ASP A 1 88 ? 1.352 19.965 50.540 1.00 25.25 88 ASP A O 1
ATOM 622 N N . GLY A 1 89 ? 2.520 21.752 49.808 1.00 22.56 89 GLY A N 1
ATOM 623 C CA . GLY A 1 89 ? 1.854 22.000 48.544 1.00 19.76 89 GLY A CA 1
ATOM 624 C C . GLY A 1 89 ? 0.584 22.808 48.609 1.00 17.63 89 GLY A C 1
ATOM 625 O O . GLY A 1 89 ? 0.024 23.113 47.533 1.00 19.54 89 GLY A O 1
ATOM 626 N N . SER A 1 90 ? 0.207 23.204 49.784 1.00 16.95 90 SER A N 1
ATOM 627 C CA . SER A 1 90 ? -1.058 24.027 49.964 1.00 17.78 90 SER A CA 1
ATOM 628 C C . SER A 1 90 ? -0.779 25.475 49.545 1.00 16.93 90 SER A C 1
ATOM 629 O O . SER A 1 90 ? 0.379 25.969 49.638 1.00 17.79 90 SER A O 1
ATOM 632 N N . LEU A 1 91 ? -1.783 26.159 49.000 1.00 18.02 91 LEU A N 1
ATOM 633 C CA . LEU A 1 91 ? -1.627 27.490 48.514 1.00 15.87 91 LEU A CA 1
ATOM 634 C C . LEU A 1 91 ? -2.214 28.587 49.405 1.00 16.51 91 LEU A C 1
ATOM 635 O O . LEU A 1 91 ? -3.345 28.471 49.856 1.00 17.20 91 LEU A O 1
ATOM 640 N N . GLU A 1 92 ? -1.445 29.656 49.497 1.00 12.95 92 GLU A N 1
ATOM 641 C CA . GLU A 1 92 ? -1.908 30.832 50.169 1.00 9.56 92 GLU A CA 1
ATOM 642 C C . GLU A 1 92 ? -2.814 31.500 49.138 1.00 10.89 92 GLU A C 1
ATOM 643 O O . GLU A 1 92 ? -2.823 31.215 47.909 1.00 9.99 92 GLU A O 1
ATOM 649 N N . ARG A 1 93 ? -3.645 32.409 49.534 1.00 12.72 93 ARG A N 1
ATOM 650 C CA . ARG A 1 93 ? -4.570 33.220 48.714 1.00 10.60 93 ARG A CA 1
ATOM 651 C C . ARG A 1 93 ? -3.633 34.069 47.790 1.00 11.17 93 ARG A C 1
ATOM 652 O O . ARG A 1 93 ? -2.595 34.593 48.233 1.00 8.11 93 ARG A O 1
ATOM 660 N N . PRO A 1 94 ? -3.946 34.154 46.538 1.00 11.81 94 PRO A N 1
ATOM 661 C CA . PRO A 1 94 ? -3.114 34.880 45.569 1.00 13.76 94 PRO A CA 1
ATOM 662 C C . PRO A 1 94 ? -3.197 36.377 45.816 1.00 11.89 94 PRO A C 1
ATOM 663 O O . PRO A 1 94 ? -4.141 36.949 46.447 1.00 12.70 94 PRO A O 1
ATOM 667 N N . LEU A 1 95 ? -2.136 37.010 45.332 1.00 11.10 95 LEU A N 1
ATOM 668 C CA . LEU A 1 95 ? -1.921 38.476 45.409 1.00 10.19 95 LEU A CA 1
ATOM 669 C C . LEU A 1 95 ? -1.739 38.942 43.977 1.00 9.28 95 LEU A C 1
ATOM 670 O O . LEU A 1 95 ? -1.336 38.136 43.139 1.00 7.40 95 LEU A O 1
ATOM 675 N N . LEU A 1 96 ? -2.046 40.155 43.635 1.00 9.27 96 LEU A N 1
ATOM 676 C CA . LEU A 1 96 ? -1.916 40.837 42.366 1.00 10.81 96 LEU A CA 1
ATOM 677 C C . LEU A 1 96 ? -0.969 42.011 42.603 1.00 10.66 96 LEU A C 1
ATOM 678 O O . LEU A 1 96 ? -1.084 42.687 43.629 1.00 13.17 96 LEU A O 1
ATOM 683 N N . LEU A 1 97 ? 0.072 42.078 41.767 1.00 11.07 97 LEU A N 1
ATOM 684 C CA . LEU A 1 97 ? 1.042 43.186 41.906 1.00 9.48 97 LEU A CA 1
ATOM 685 C C . LEU A 1 97 ? 1.782 43.356 40.584 1.00 9.03 97 LEU A C 1
ATOM 686 O O . LEU A 1 97 ? 1.619 42.578 39.624 1.00 11.37 97 LEU A O 1
ATOM 691 N N . PHE A 1 98 ? 2.595 44.413 40.592 1.00 11.19 98 PHE A N 1
ATOM 692 C CA . PHE A 1 98 ? 3.494 44.715 39.450 1.00 15.31 98 PHE A CA 1
ATOM 693 C C . PHE A 1 98 ? 4.886 44.626 40.128 1.00 14.11 98 PHE A C 1
ATOM 694 O O . PHE A 1 98 ? 5.300 45.640 40.730 1.00 14.39 98 PHE A O 1
ATOM 702 N N . PRO A 1 99 ? 5.543 43.454 40.071 1.00 13.69 99 PRO A N 1
ATOM 703 C CA . PRO A 1 99 ? 6.826 43.395 40.800 1.00 12.54 99 PRO A CA 1
ATOM 704 C C . PRO A 1 99 ? 8.014 44.175 40.249 1.00 13.39 99 PRO A C 1
ATOM 705 O O . PRO A 1 99 ? 8.047 44.353 38.992 1.00 13.50 99 PRO A O 1
ATOM 709 N N . ALA A 1 100 ? 9.036 44.474 41.009 1.00 14.17 100 ALA A N 1
ATOM 710 C CA . ALA A 1 100 ? 10.285 45.116 40.481 1.00 15.73 100 ALA A CA 1
ATOM 711 C C . ALA A 1 100 ? 11.121 43.937 39.928 1.00 14.94 100 ALA A C 1
ATOM 712 O O . ALA A 1 100 ? 10.907 42.805 40.407 1.00 11.77 100 ALA A O 1
ATOM 714 N N . VAL A 1 101 ? 11.910 44.098 38.902 1.00 13.00 101 VAL A N 1
ATOM 715 C CA . VAL A 1 101 ? 12.820 43.153 38.283 1.00 11.34 101 VAL A CA 1
ATOM 716 C C . VAL A 1 101 ? 14.258 43.774 38.416 1.00 12.93 101 VAL A C 1
ATOM 717 O O . VAL A 1 101 ? 14.476 44.937 38.111 1.00 12.07 101 VAL A O 1
ATOM 721 N N . ALA A 1 102 ? 15.245 43.011 38.934 1.00 12.19 102 ALA A N 1
ATOM 722 C CA . ALA A 1 102 ? 16.555 43.618 39.089 1.00 14.57 1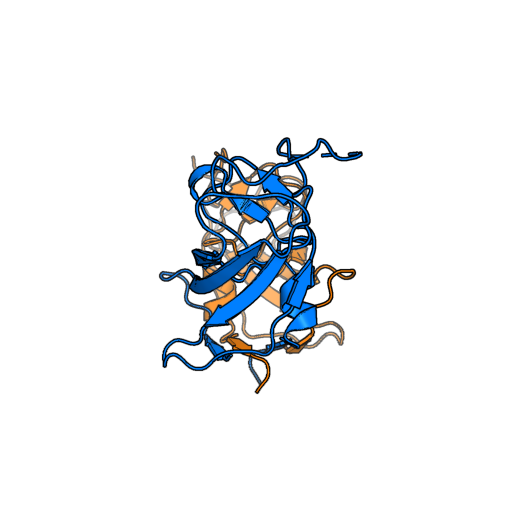02 ALA A CA 1
ATOM 723 C C . ALA A 1 102 ? 17.590 42.463 39.178 1.00 15.74 102 ALA A C 1
ATOM 724 O O . ALA A 1 102 ? 17.256 41.287 39.378 1.00 14.58 102 ALA A O 1
ATOM 726 N N . MET A 1 103 ? 18.822 42.853 39.019 1.00 13.97 103 MET A N 1
ATOM 727 C CA . MET A 1 103 ? 19.936 41.867 39.117 1.00 18.63 103 MET A CA 1
ATOM 728 C C . MET A 1 103 ? 20.209 41.619 40.587 1.00 16.36 103 MET A C 1
ATOM 729 O O . MET A 1 103 ? 20.995 42.347 41.134 1.00 19.60 103 MET A O 1
ATOM 734 N N . VAL A 1 104 ? 19.535 40.720 41.269 1.00 15.33 104 VAL A N 1
ATOM 735 C CA . VAL A 1 104 ? 19.731 40.475 42.692 1.00 17.15 104 VAL A CA 1
ATOM 736 C C . VAL A 1 104 ? 19.988 38.942 42.715 1.00 20.81 104 VAL A C 1
ATOM 737 O O . VAL A 1 104 ? 19.737 38.121 41.806 1.00 22.29 104 VAL A O 1
ATOM 741 N N . ARG A 1 105 ? 20.462 38.540 43.862 1.00 22.86 105 ARG A N 1
ATOM 742 C CA . ARG A 1 105 ? 20.830 37.186 44.264 1.00 23.38 105 ARG A CA 1
ATOM 743 C C . ARG A 1 105 ? 19.598 36.401 44.541 1.00 21.96 105 ARG A C 1
ATOM 744 O O . ARG A 1 105 ? 19.318 36.007 45.726 1.00 27.07 105 ARG A O 1
ATOM 752 N N . GLY A 1 106 ? 18.676 36.139 43.697 1.00 20.73 106 GLY A N 1
ATOM 753 C CA . GLY A 1 106 ? 17.469 35.329 44.077 1.00 15.17 106 GLY A CA 1
ATOM 754 C C . GLY A 1 106 ? 16.257 36.302 44.232 1.00 14.96 106 GLY A C 1
ATOM 755 O O . GLY A 1 106 ? 16.502 37.440 44.620 1.00 13.08 106 GLY A O 1
ATOM 756 N N . SER A 1 107 ? 15.084 35.796 43.980 1.00 11.19 107 SER A N 1
ATOM 757 C CA . SER A 1 107 ? 13.887 36.635 44.055 1.00 7.70 107 SER A CA 1
ATOM 758 C C . SER A 1 107 ? 13.604 36.802 45.527 1.00 9.27 107 SER A C 1
ATOM 759 O O . SER A 1 107 ? 13.879 35.980 46.414 1.00 7.43 107 SER A O 1
ATOM 762 N N . ILE A 1 108 ? 12.975 37.934 45.821 1.00 6.90 108 ILE A N 1
ATOM 763 C CA . ILE A 1 108 ? 12.631 38.315 47.208 1.00 7.95 108 ILE A CA 1
ATOM 764 C C . ILE A 1 108 ? 11.129 38.747 47.285 1.00 8.28 108 ILE A C 1
ATOM 765 O O . ILE A 1 108 ? 10.678 39.553 46.410 1.00 8.83 108 ILE A O 1
ATOM 770 N N . LEU A 1 109 ? 10.462 38.268 48.288 1.00 7.65 109 LEU A N 1
ATOM 771 C CA . LEU A 1 109 ? 9.104 38.751 48.606 1.00 6.06 109 LEU A CA 1
ATOM 772 C C . LEU A 1 109 ? 9.359 39.729 49.751 1.00 6.72 109 LEU A C 1
ATOM 773 O O . LEU A 1 109 ? 9.816 39.330 50.810 1.00 8.90 109 LEU A O 1
ATOM 778 N N . GLY A 1 110 ? 9.203 40.989 49.547 1.00 5.29 110 GLY A N 1
ATOM 779 C CA . GLY A 1 110 ? 9.285 42.113 50.374 1.00 3.12 110 GLY A CA 1
ATOM 780 C C . GLY A 1 110 ? 8.063 42.305 51.252 1.00 5.81 110 GLY A C 1
ATOM 781 O O . GLY A 1 110 ? 7.107 41.465 51.249 1.00 5.31 110 GLY A O 1
ATOM 782 N N . ARG A 1 111 ? 8.085 43.337 52.085 1.00 7.18 111 ARG A N 1
ATOM 783 C CA . ARG A 1 111 ? 6.935 43.519 53.015 1.00 6.50 111 ARG A CA 1
ATOM 784 C C . ARG A 1 111 ? 5.664 43.869 52.337 1.00 6.43 111 ARG A C 1
ATOM 785 O O . ARG A 1 111 ? 4.640 43.755 53.007 1.00 10.09 111 ARG A O 1
ATOM 793 N N . ASP A 1 112 ? 5.664 44.256 51.081 1.00 7.87 112 ASP A N 1
ATOM 794 C CA . ASP A 1 112 ? 4.394 44.540 50.391 1.00 9.57 112 ASP A CA 1
ATOM 795 C C . ASP A 1 112 ? 3.658 43.206 50.315 1.00 10.25 112 ASP A C 1
ATOM 796 O O . ASP A 1 112 ? 2.473 43.193 50.613 1.00 10.80 112 ASP A O 1
ATOM 801 N N . CYS A 1 113 ? 4.311 42.092 49.947 1.00 8.28 113 CYS A N 1
ATOM 802 C CA . CYS A 1 113 ? 3.635 40.794 49.895 1.00 7.42 113 CYS A CA 1
ATOM 803 C C . CYS A 1 113 ? 3.599 40.150 51.276 1.00 8.51 113 CYS A C 1
ATOM 804 O O . CYS A 1 113 ? 2.596 39.450 51.411 1.00 6.26 113 CYS A O 1
ATOM 808 N N . LEU A 1 114 ? 4.458 40.323 52.255 1.00 7.21 114 LEU A N 1
ATOM 809 C CA . LEU A 1 114 ? 4.390 39.744 53.594 1.00 8.22 114 LEU A CA 1
ATOM 810 C C . LEU A 1 114 ? 3.108 40.314 54.220 1.00 8.77 114 LEU A C 1
ATOM 811 O O . LEU A 1 114 ? 2.421 39.623 54.940 1.00 8.94 114 LEU A O 1
ATOM 816 N N . GLN A 1 115 ? 2.776 41.548 54.082 1.00 9.63 115 GLN A N 1
ATOM 817 C CA . GLN A 1 115 ? 1.572 42.239 54.563 1.00 8.48 115 GLN A CA 1
ATOM 818 C C . GLN A 1 115 ? 0.376 41.669 53.821 1.00 8.82 115 GLN A C 1
ATOM 819 O O . GLN A 1 115 ? -0.610 41.425 54.501 1.00 10.31 115 GLN A O 1
ATOM 825 N N . GLY A 1 116 ? 0.370 41.452 52.503 1.00 8.45 116 GLY A N 1
ATOM 826 C CA . GLY A 1 116 ? -0.725 40.853 51.794 1.00 8.92 116 GLY A CA 1
ATOM 827 C C . GLY A 1 116 ? -0.886 39.469 52.402 1.00 12.83 116 GLY A C 1
ATOM 828 O O . GLY A 1 116 ? -2.059 39.053 52.311 1.00 11.13 116 GLY A O 1
ATOM 829 N N . LEU A 1 117 ? 0.053 38.651 52.913 1.00 6.78 117 LEU A N 1
ATOM 830 C CA . LEU A 1 117 ? -0.260 37.319 53.387 1.00 6.42 117 LEU A CA 1
ATOM 831 C C . LEU A 1 117 ? -0.681 37.403 54.845 1.00 8.43 117 LEU A C 1
ATOM 832 O O . LEU A 1 117 ? -0.967 36.352 55.363 1.00 10.94 117 LEU A O 1
ATOM 837 N N . GLY A 1 118 ? -0.544 38.579 55.473 1.00 6.27 118 GLY A N 1
ATOM 838 C CA . GLY A 1 118 ? -0.906 38.674 56.896 1.00 6.27 118 GLY A CA 1
ATOM 839 C C . GLY A 1 118 ? 0.148 38.203 57.848 1.00 8.19 118 GLY A C 1
ATOM 840 O O . GLY A 1 118 ? -0.175 37.799 58.976 1.00 8.27 118 GLY A O 1
ATOM 841 N N . LEU A 1 119 ? 1.422 38.261 57.353 1.00 10.84 119 LEU A N 1
ATOM 842 C CA . LEU A 1 119 ? 2.474 37.681 58.300 1.00 7.31 119 LEU A CA 1
ATOM 843 C C . LEU A 1 119 ? 2.805 38.569 59.450 1.00 8.92 119 LEU A C 1
ATOM 844 O O . LEU A 1 119 ? 2.776 39.784 59.388 1.00 9.01 119 LEU A O 1
ATOM 849 N N . ARG A 1 120 ? 3.291 38.035 60.551 1.00 11.92 120 ARG A N 1
ATOM 850 C CA . ARG A 1 120 ? 3.775 38.690 61.741 1.00 9.29 120 ARG A CA 1
ATOM 851 C C . ARG A 1 120 ? 5.093 37.936 62.025 1.00 10.59 120 ARG A C 1
ATOM 852 O O . ARG A 1 120 ? 5.269 36.692 61.776 1.00 6.98 120 ARG A O 1
ATOM 860 N N . LEU A 1 121 ? 6.020 38.671 62.579 1.00 7.86 121 LEU A N 1
ATOM 861 C CA . LEU A 1 121 ? 7.331 38.158 63.040 1.00 8.91 121 LEU A CA 1
ATOM 862 C C . LEU A 1 121 ? 7.137 37.951 64.556 1.00 8.69 121 LEU A C 1
ATOM 863 O O . LEU A 1 121 ? 6.738 38.877 65.263 1.00 10.25 121 LEU A O 1
ATOM 868 N N . THR A 1 122 ? 7.358 36.785 65.153 1.00 8.82 122 THR A N 1
ATOM 869 C CA . THR A 1 122 ? 7.069 36.622 66.564 1.00 9.35 122 THR A CA 1
ATOM 870 C C . THR A 1 122 ? 7.760 35.482 67.243 1.00 10.60 122 THR A C 1
ATOM 871 O O . THR A 1 122 ? 8.036 34.471 66.644 1.00 11.68 122 THR A O 1
ATOM 875 N N . ASN A 1 123 ? 7.971 35.548 68.519 1.00 12.72 123 ASN A N 1
ATOM 876 C CA . ASN A 1 123 ? 8.518 34.390 69.217 1.00 15.45 123 ASN A CA 1
ATOM 877 C C . ASN A 1 123 ? 7.445 34.067 70.282 1.00 20.36 123 ASN A C 1
ATOM 878 O O . ASN A 1 123 ? 7.905 33.483 71.308 1.00 20.22 123 ASN A O 1
ATOM 883 N N . LEU A 1 124 ? 6.1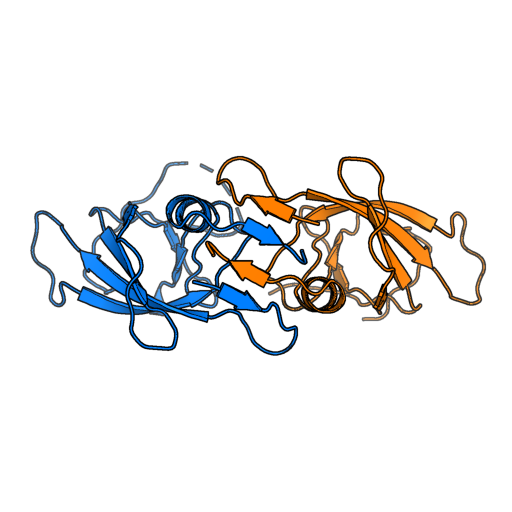93 34.449 70.137 1.00 19.90 124 LEU A N 1
ATOM 884 C CA . LEU A 1 124 ? 5.254 34.133 71.271 1.00 25.34 124 LEU A CA 1
ATOM 885 C C . LEU A 1 124 ? 4.468 32.849 70.988 1.00 29.93 124 LEU A C 1
ATOM 886 O O . LEU A 1 124 ? 4.339 32.593 69.774 1.00 30.09 124 LEU A O 1
ATOM 892 N N . LEU B 1 1 ? 8.703 39.187 71.529 1.00 17.71 1 LEU B N 1
ATOM 893 C CA . LEU B 1 1 ? 8.622 40.176 70.456 1.00 16.26 1 LEU B CA 1
ATOM 894 C C . LEU B 1 1 ? 7.567 39.620 69.461 1.00 16.75 1 LEU B C 1
ATOM 895 O O . LEU B 1 1 ? 7.685 38.436 69.119 1.00 15.35 1 LEU B O 1
ATOM 900 N N . ALA B 1 2 ? 6.743 40.516 68.981 1.00 13.50 2 ALA B N 1
ATOM 901 C CA . ALA B 1 2 ? 5.755 40.183 67.968 1.00 15.31 2 ALA B CA 1
ATOM 902 C C . ALA B 1 2 ? 5.637 41.441 67.132 1.00 14.88 2 ALA B C 1
ATOM 903 O O . ALA B 1 2 ? 5.397 42.544 67.706 1.00 17.97 2 ALA B O 1
ATOM 905 N N . MET B 1 3 ? 5.856 41.423 65.848 1.00 11.94 3 MET B N 1
ATOM 906 C CA . MET B 1 3 ? 5.671 42.626 65.061 1.00 13.59 3 MET B CA 1
ATOM 907 C C . MET B 1 3 ? 4.926 42.228 63.800 1.00 11.55 3 MET B C 1
ATOM 908 O O . MET B 1 3 ? 5.383 41.286 63.092 1.00 12.02 3 MET B O 1
ATOM 913 N N . THR B 1 4 ? 3.932 42.950 63.402 1.00 11.96 4 THR B N 1
ATOM 914 C CA . THR B 1 4 ? 3.204 42.660 62.165 1.00 12.43 4 THR B CA 1
ATOM 915 C C . THR B 1 4 ? 4.074 43.182 61.048 1.00 14.05 4 THR B C 1
ATOM 916 O O . THR B 1 4 ? 4.690 44.252 61.119 1.00 12.14 4 THR B O 1
ATOM 920 N N . MET B 1 5 ? 4.077 42.570 59.870 1.00 12.37 5 MET B N 1
ATOM 921 C CA . MET B 1 5 ? 4.851 43.022 58.747 1.00 11.40 5 MET B CA 1
ATOM 922 C C . MET B 1 5 ? 3.945 44.004 58.008 1.00 15.20 5 MET B C 1
ATOM 923 O O . MET B 1 5 ? 2.824 43.611 57.665 1.00 13.83 5 MET B O 1
ATOM 928 N N . GLU B 1 6 ? 4.366 45.198 57.734 1.00 15.26 6 GLU B N 1
ATOM 929 C CA . GLU B 1 6 ? 3.624 46.219 56.990 1.00 15.38 6 GLU B CA 1
ATOM 930 C C . GLU B 1 6 ? 4.507 46.813 55.941 1.00 13.36 6 GLU B C 1
ATOM 931 O O . GLU B 1 6 ? 5.690 47.041 56.247 1.00 14.36 6 GLU B O 1
ATOM 937 N N . HIS B 1 7 ? 4.091 47.023 54.729 1.00 13.50 7 HIS B N 1
ATOM 938 C CA . HIS B 1 7 ? 4.998 47.650 53.765 1.00 16.56 7 HIS B CA 1
ATOM 939 C C . HIS B 1 7 ? 5.579 48.987 54.196 1.00 17.49 7 HIS B C 1
ATOM 940 O O . HIS B 1 7 ? 6.735 49.420 53.998 1.00 18.61 7 HIS B O 1
ATOM 947 N N . LYS B 1 8 ? 4.787 49.813 54.876 1.00 14.31 8 LYS B N 1
ATOM 948 C CA . LYS B 1 8 ? 5.202 51.141 55.259 1.00 17.46 8 LYS B CA 1
ATOM 949 C C . LYS B 1 8 ? 6.095 51.262 56.432 1.00 14.96 8 LYS B C 1
ATOM 950 O O . LYS B 1 8 ? 6.786 52.261 56.500 1.00 14.85 8 LYS B O 1
ATOM 956 N N . ASP B 1 9 ? 6.113 50.451 57.410 1.00 15.86 9 ASP B N 1
ATOM 957 C CA . ASP B 1 9 ? 6.963 50.533 58.595 1.00 14.49 9 ASP B CA 1
ATOM 958 C C . ASP B 1 9 ? 8.126 49.532 58.477 1.00 16.23 9 ASP B C 1
ATOM 959 O O . ASP B 1 9 ? 7.854 48.348 58.328 1.00 15.67 9 ASP B O 1
ATOM 964 N N . ARG B 1 10 ? 9.344 49.933 58.661 1.00 13.75 10 ARG B N 1
ATOM 965 C CA . ARG B 1 10 ? 10.468 48.997 58.713 1.00 15.25 10 ARG B CA 1
ATOM 966 C C . ARG B 1 10 ? 10.337 48.330 60.080 1.00 14.19 10 ARG B C 1
ATOM 967 O O . ARG B 1 10 ? 10.013 49.117 60.964 1.00 11.86 10 ARG B O 1
ATOM 975 N N . PRO B 1 11 ? 10.605 47.009 60.208 1.00 13.94 11 PRO B N 1
ATOM 976 C CA . PRO B 1 11 ? 10.533 46.355 61.533 1.00 12.80 11 PRO B CA 1
ATOM 977 C C . PRO B 1 11 ? 11.743 46.767 62.381 1.00 15.47 11 PRO B C 1
ATOM 978 O O . PRO B 1 11 ? 12.775 46.015 62.348 1.00 12.77 11 PRO B O 1
ATOM 982 N N . LEU B 1 12 ? 11.723 47.925 63.077 1.00 11.86 12 LEU B N 1
ATOM 983 C CA . LEU B 1 12 ? 12.845 48.399 63.801 1.00 11.28 12 LEU B CA 1
ATOM 984 C C . LEU B 1 12 ? 12.788 48.130 65.283 1.00 9.90 12 LEU B C 1
ATOM 985 O O . LEU B 1 12 ? 11.692 48.137 65.807 1.00 11.09 12 LEU B O 1
ATOM 990 N N . VAL B 1 13 ? 13.981 47.877 65.879 1.00 8.68 13 VAL B N 1
ATOM 991 C CA . VAL B 1 13 ? 13.923 47.660 67.352 1.00 9.06 13 VAL B CA 1
ATOM 992 C C . VAL B 1 13 ? 15.097 48.444 67.949 1.00 9.66 13 VAL B C 1
ATOM 993 O O . VAL B 1 13 ? 16.004 48.692 67.189 1.00 12.14 13 VAL B O 1
ATOM 997 N N . ARG B 1 14 ? 15.068 48.626 69.232 1.00 10.03 14 ARG B N 1
ATOM 998 C CA . ARG B 1 14 ? 16.232 49.313 69.897 1.00 10.75 14 ARG B CA 1
ATOM 999 C C . ARG B 1 14 ? 17.074 48.080 70.328 1.00 8.94 14 ARG B C 1
ATOM 1000 O O . ARG B 1 14 ? 16.557 46.949 70.574 1.00 8.83 14 ARG B O 1
ATOM 1008 N N . VAL B 1 15 ? 18.369 48.316 70.413 1.00 10.00 15 VAL B N 1
ATOM 1009 C CA . VAL B 1 15 ? 19.360 47.330 70.829 1.00 8.80 15 VAL B CA 1
ATOM 1010 C C . VAL B 1 15 ? 20.425 47.950 71.697 1.00 7.97 15 VAL B C 1
ATOM 1011 O O . VAL B 1 15 ? 20.893 49.090 71.472 1.00 8.78 15 VAL B O 1
ATOM 1015 N N . ILE B 1 16 ? 20.850 47.211 72.707 1.00 5.78 16 ILE B N 1
ATOM 1016 C CA . ILE B 1 16 ? 21.964 47.540 73.600 1.00 7.87 16 ILE B CA 1
ATOM 1017 C C . ILE B 1 16 ? 23.136 46.665 73.093 1.00 9.49 16 ILE B C 1
ATOM 1018 O O . ILE B 1 16 ? 23.012 45.386 73.016 1.00 8.72 16 ILE B O 1
ATOM 1023 N N . LEU B 1 17 ? 24.251 47.247 72.745 1.00 6.71 17 LEU B N 1
ATOM 1024 C CA . LEU B 1 17 ? 25.437 46.453 72.313 1.00 8.06 17 LEU B CA 1
ATOM 1025 C C . LEU B 1 17 ? 26.441 46.541 73.472 1.00 9.09 17 LEU B C 1
ATOM 1026 O O . LEU B 1 17 ? 26.653 47.689 73.944 1.00 12.32 17 LEU B O 1
ATOM 1031 N N . THR B 1 18 ? 27.042 45.508 73.996 1.00 6.20 18 THR B N 1
ATOM 1032 C CA . THR B 1 18 ? 28.005 45.594 75.058 1.00 9.09 18 THR B CA 1
ATOM 1033 C C . THR B 1 18 ? 29.360 44.930 74.647 1.00 11.16 18 THR B C 1
ATOM 1034 O O . THR B 1 18 ? 29.313 43.762 74.299 1.00 10.13 18 THR B O 1
ATOM 1038 N N . ASN B 1 19 ? 30.477 45.601 74.682 1.00 10.93 19 ASN B N 1
ATOM 1039 C CA . ASN B 1 19 ? 31.798 45.000 74.371 1.00 8.93 19 ASN B CA 1
ATOM 1040 C C . ASN B 1 19 ? 32.264 44.162 75.525 1.00 8.50 19 ASN B C 1
ATOM 1041 O O . ASN B 1 19 ? 32.321 44.625 76.702 1.00 6.64 19 ASN B O 1
ATOM 1046 N N . THR B 1 20 ? 32.505 42.882 75.348 1.00 8.72 20 THR B N 1
ATOM 1047 C CA . THR B 1 20 ? 32.958 42.108 76.550 1.00 9.30 20 THR B CA 1
ATOM 1048 C C . THR B 1 20 ? 34.506 41.810 76.529 1.00 11.63 20 THR B C 1
ATOM 1049 O O . THR B 1 20 ? 34.906 40.809 77.136 1.00 8.01 20 THR B O 1
ATOM 1053 N N . GLY B 1 21 ? 35.271 42.585 75.786 1.00 11.29 21 GLY B N 1
ATOM 1054 C CA . GLY B 1 21 ? 36.714 42.340 75.686 1.00 10.96 21 GLY B CA 1
ATOM 1055 C C . GLY B 1 21 ? 37.438 42.850 76.909 1.00 11.52 21 GLY B C 1
ATOM 1056 O O . GLY B 1 21 ? 37.008 43.433 77.916 1.00 9.17 21 GLY B O 1
ATOM 1057 N N . SER B 1 22 ? 38.757 42.606 76.779 1.00 11.81 22 SER B N 1
ATOM 1058 C CA . SER B 1 22 ? 39.629 43.021 77.851 1.00 10.43 22 SER B CA 1
ATOM 1059 C C . SER B 1 22 ? 40.053 44.462 77.884 1.00 8.56 22 SER B C 1
ATOM 1060 O O . SER B 1 22 ? 40.177 45.150 78.978 1.00 9.71 22 SER B O 1
ATOM 1063 N N . HIS B 1 23 ? 40.357 45.023 76.757 1.00 8.98 23 HIS B N 1
ATOM 1064 C CA . HIS B 1 23 ? 40.885 46.371 76.671 1.00 11.98 23 HIS B CA 1
ATOM 1065 C C . HIS B 1 23 ? 39.886 47.487 77.004 1.00 13.96 23 HIS B C 1
ATOM 1066 O O . HIS B 1 23 ? 38.651 47.311 76.798 1.00 12.69 23 HIS B O 1
ATOM 1073 N N . PRO B 1 24 ? 40.419 48.584 77.567 1.00 14.15 24 PRO B N 1
ATOM 1074 C CA . PRO B 1 24 ? 39.521 49.729 77.855 1.00 14.29 24 PRO B CA 1
ATOM 1075 C C . PRO B 1 24 ? 38.839 50.299 76.598 1.00 14.05 24 PRO B C 1
ATOM 1076 O O . PRO B 1 24 ? 39.340 50.360 75.464 1.00 12.26 24 PRO B O 1
ATOM 1080 N N . VAL B 1 25 ? 37.647 50.820 76.627 1.00 12.12 25 VAL B N 1
ATOM 1081 C CA . VAL B 1 25 ? 36.882 51.465 75.550 1.00 11.25 25 VAL B CA 1
ATOM 1082 C C . VAL B 1 25 ? 36.246 52.703 76.200 1.00 10.16 25 VAL B C 1
ATOM 1083 O O . VAL B 1 25 ? 36.034 52.671 77.439 1.00 12.78 25 VAL B O 1
ATOM 1087 N N . LYS B 1 26 ? 35.942 53.781 75.537 1.00 10.37 26 LYS B N 1
ATOM 1088 C CA . LYS B 1 26 ? 35.338 54.985 76.089 1.00 12.35 26 LYS B CA 1
ATOM 1089 C C . LYS B 1 26 ? 33.908 54.612 76.512 1.00 9.99 26 LYS B C 1
ATOM 1090 O O . LYS B 1 26 ? 33.558 55.099 77.559 1.00 13.28 26 LYS B O 1
ATOM 1096 N N . GLN B 1 27 ? 33.269 53.747 75.721 1.00 10.96 27 GLN B N 1
ATOM 1097 C CA . GLN B 1 27 ? 31.867 53.408 76.210 1.00 10.34 27 GLN B CA 1
ATOM 1098 C C . GLN B 1 27 ? 31.650 51.966 75.910 1.00 5.81 27 GLN B C 1
ATOM 1099 O O . GLN B 1 27 ? 31.579 51.594 74.750 1.00 9.45 27 GLN B O 1
ATOM 1105 N N . ARG B 1 28 ? 31.493 51.214 76.939 1.00 7.39 28 ARG B N 1
ATOM 1106 C CA . ARG B 1 28 ? 31.375 49.737 76.857 1.00 6.95 28 ARG B CA 1
ATOM 1107 C C . ARG B 1 28 ? 30.040 49.280 76.394 1.00 8.25 28 ARG B C 1
ATOM 1108 O O . ARG B 1 28 ? 30.001 48.150 75.852 1.00 6.47 28 ARG B O 1
ATOM 1116 N N . SER B 1 29 ? 28.971 50.057 76.516 1.00 6.99 29 SER B N 1
ATOM 1117 C CA . SER B 1 29 ? 27.672 49.616 76.015 1.00 5.09 29 SER B CA 1
ATOM 1118 C C . SER B 1 29 ? 27.035 50.846 75.348 1.00 6.97 29 SER B C 1
ATOM 1119 O O . SER B 1 29 ? 27.199 51.916 75.993 1.00 6.16 29 SER B O 1
ATOM 1122 N N . VAL B 1 30 ? 26.446 50.631 74.227 1.00 8.54 30 VAL B N 1
ATOM 1123 C CA . VAL B 1 30 ? 25.744 51.719 73.527 1.00 11.20 30 VAL B CA 1
ATOM 1124 C C . VAL B 1 30 ? 24.367 51.222 73.151 1.00 11.54 30 VAL B C 1
ATOM 1125 O O . VAL B 1 30 ? 24.090 50.051 72.951 1.00 7.59 30 VAL B O 1
ATOM 1129 N N . TYR B 1 31 ? 23.442 52.175 72.922 1.00 7.58 31 TYR B N 1
ATOM 1130 C CA . TYR B 1 31 ? 22.114 51.915 72.404 1.00 5.61 31 TYR B CA 1
ATOM 1131 C C . TYR B 1 31 ? 22.099 52.230 70.931 1.00 6.64 31 TYR B C 1
ATOM 1132 O O . TYR B 1 31 ? 22.592 53.271 70.518 1.00 7.81 31 TYR B O 1
ATOM 1141 N N . ILE B 1 32 ? 21.545 51.441 70.022 1.00 6.27 32 ILE B N 1
ATOM 1142 C CA . ILE B 1 32 ? 21.425 51.754 68.604 1.00 7.20 32 ILE B CA 1
ATOM 1143 C C . ILE B 1 32 ? 20.028 51.377 68.133 1.00 6.63 32 ILE B C 1
ATOM 1144 O O . ILE B 1 32 ? 19.277 50.817 68.937 1.00 8.10 32 ILE B O 1
ATOM 1149 N N . THR B 1 33 ? 19.657 51.493 66.879 1.00 6.98 33 THR B N 1
ATOM 1150 C CA . THR B 1 33 ? 18.364 50.957 66.424 1.00 7.41 33 THR B CA 1
ATOM 1151 C C . THR B 1 33 ? 18.755 50.091 65.243 1.00 8.04 33 THR B C 1
ATOM 1152 O O . THR B 1 33 ? 19.751 50.326 64.498 1.00 9.51 33 THR B O 1
ATOM 1156 N N . ALA B 1 34 ? 18.011 49.010 64.962 1.00 7.01 34 ALA B N 1
ATOM 1157 C CA . ALA B 1 34 ? 18.415 48.094 63.868 1.00 10.06 34 ALA B CA 1
ATOM 1158 C C . ALA B 1 34 ? 17.248 47.420 63.215 1.00 10.44 34 ALA B C 1
ATOM 1159 O O . ALA B 1 34 ? 16.250 47.371 63.918 1.00 9.58 34 ALA B O 1
ATOM 1161 N N . LEU B 1 35 ? 17.328 47.006 61.967 1.00 10.41 35 LEU B N 1
ATOM 1162 C CA . LEU B 1 35 ? 16.215 46.334 61.283 1.00 9.37 35 LEU B CA 1
ATOM 1163 C C . LEU B 1 35 ? 16.242 44.800 61.421 1.00 10.66 35 LEU B C 1
ATOM 1164 O O . LEU B 1 35 ? 17.366 44.185 61.200 1.00 8.85 35 LEU B O 1
ATOM 1169 N N . LEU B 1 36 ? 15.133 44.160 61.690 1.00 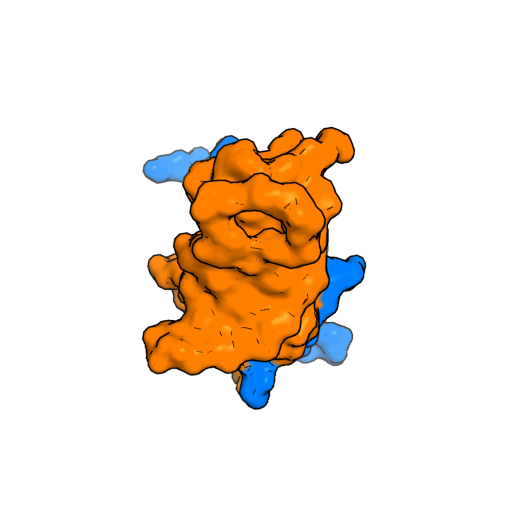7.52 36 LEU B N 1
ATOM 1170 C CA . LEU B 1 36 ? 14.945 42.698 61.809 1.00 7.64 36 LEU B CA 1
ATOM 1171 C C . LEU B 1 36 ? 14.845 42.269 60.382 1.00 10.10 36 LEU B C 1
ATOM 1172 O O . LEU B 1 36 ? 13.876 42.617 59.702 1.00 9.50 36 LEU B O 1
ATOM 1177 N N . ASP B 1 37 ? 15.881 41.675 59.868 1.00 9.01 37 ASP B N 1
ATOM 1178 C CA . ASP B 1 37 ? 15.960 41.316 58.429 1.00 9.45 37 ASP B CA 1
ATOM 1179 C C . ASP B 1 37 ? 16.208 39.843 58.168 1.00 12.59 37 ASP B C 1
ATOM 1180 O O . ASP B 1 37 ? 17.338 39.307 58.204 1.00 11.16 37 ASP B O 1
ATOM 1185 N N . SER B 1 38 ? 15.101 39.158 57.931 1.00 11.55 38 SER B N 1
ATOM 1186 C CA . SER B 1 38 ? 15.081 37.695 57.630 1.00 11.45 38 SER B CA 1
ATOM 1187 C C . SER B 1 38 ? 15.820 37.401 56.339 1.00 12.27 38 SER B C 1
ATOM 1188 O O . SER B 1 38 ? 16.119 36.202 56.097 1.00 13.86 38 SER B O 1
ATOM 1191 N N . GLY B 1 39 ? 16.149 38.415 55.578 1.00 10.25 39 GLY B N 1
ATOM 1192 C CA . GLY B 1 39 ? 16.876 38.370 54.305 1.00 10.88 39 GLY B CA 1
ATOM 1193 C C . GLY B 1 39 ? 18.391 38.338 54.625 1.00 16.69 39 GLY B C 1
ATOM 1194 O O . GLY B 1 39 ? 19.125 37.882 53.736 1.00 15.19 39 GLY B O 1
ATOM 1195 N N . ALA B 1 40 ? 18.861 38.636 55.838 1.00 16.18 40 ALA B N 1
ATOM 1196 C CA . ALA B 1 40 ? 20.367 38.628 56.071 1.00 15.85 40 ALA B CA 1
ATOM 1197 C C . ALA B 1 40 ? 20.793 37.439 56.852 1.00 15.30 40 ALA B C 1
ATOM 1198 O O . ALA B 1 40 ? 20.151 37.041 57.877 1.00 16.43 40 ALA B O 1
ATOM 1200 N N . ASP B 1 41 ? 21.883 36.802 56.374 1.00 16.22 41 ASP B N 1
ATOM 1201 C CA . ASP B 1 41 ? 22.373 35.621 57.104 1.00 16.30 41 ASP B CA 1
ATOM 1202 C C . ASP B 1 41 ? 23.039 36.083 58.368 1.00 13.54 41 ASP B C 1
ATOM 1203 O O . ASP B 1 41 ? 23.135 35.291 59.306 1.00 17.00 41 ASP B O 1
ATOM 1208 N N . ILE B 1 42 ? 23.666 37.249 58.368 1.00 12.20 42 ILE B N 1
ATOM 1209 C CA . ILE B 1 42 ? 24.383 37.702 59.557 1.00 15.46 42 ILE B CA 1
ATOM 1210 C C . ILE B 1 42 ? 24.051 39.152 59.919 1.00 12.84 42 ILE B C 1
ATOM 1211 O O . ILE B 1 42 ? 23.463 39.849 59.080 1.00 14.44 42 ILE B O 1
ATOM 1216 N N . THR B 1 43 ? 24.302 39.468 61.177 1.00 12.93 43 THR B N 1
ATOM 1217 C CA . THR B 1 43 ? 24.037 40.747 61.779 1.00 9.35 43 THR B CA 1
ATOM 1218 C C . THR B 1 43 ? 25.199 41.649 61.353 1.00 14.14 43 THR B C 1
ATOM 1219 O O . THR B 1 43 ? 26.392 41.383 61.438 1.00 10.70 43 THR B O 1
ATOM 1223 N N . ILE B 1 44 ? 24.814 42.821 60.916 1.00 12.27 44 ILE B N 1
ATOM 1224 C CA . ILE B 1 44 ? 25.749 43.836 60.482 1.00 14.78 44 ILE B CA 1
ATOM 1225 C C . ILE B 1 44 ? 25.496 45.169 61.132 1.00 14.75 44 ILE B C 1
ATOM 1226 O O . ILE B 1 44 ? 24.363 45.660 60.867 1.00 16.86 44 ILE B O 1
ATOM 1231 N N . ILE B 1 45 ? 26.439 45.708 61.858 1.00 15.99 45 ILE B N 1
ATOM 1232 C CA . ILE B 1 45 ? 26.312 47.019 62.482 1.00 11.33 45 ILE B CA 1
ATOM 1233 C C . ILE B 1 45 ? 26.855 48.038 61.499 1.00 13.39 45 ILE B C 1
ATOM 1234 O O . ILE B 1 45 ? 27.921 47.809 60.812 1.00 11.74 45 ILE B O 1
ATOM 1239 N N . SER B 1 46 ? 26.133 49.179 61.334 1.00 12.61 46 SER B N 1
ATOM 1240 C CA . SER B 1 46 ? 26.705 50.149 60.416 1.00 13.80 46 SER B CA 1
ATOM 1241 C C . SER B 1 46 ? 27.871 50.875 61.078 1.00 14.31 46 SER B C 1
ATOM 1242 O O . SER B 1 46 ? 27.974 51.081 62.284 1.00 13.71 46 SER B O 1
ATOM 1245 N N . GLU B 1 47 ? 28.766 51.285 60.171 1.00 15.69 47 GLU B N 1
ATOM 1246 C CA . GLU B 1 47 ? 29.949 52.041 60.609 1.00 18.57 47 GLU B CA 1
ATOM 1247 C C . GLU B 1 47 ? 29.629 53.243 61.444 1.00 18.32 47 GLU B C 1
ATOM 1248 O O . GLU B 1 47 ? 30.247 53.661 62.425 1.00 17.04 47 GLU B O 1
ATOM 1254 N N . GLU B 1 48 ? 28.474 53.877 61.175 1.00 17.87 48 GLU B N 1
ATOM 1255 C CA . GLU B 1 48 ? 28.111 55.036 61.989 1.00 18.75 48 GLU B CA 1
ATOM 1256 C C . GLU B 1 48 ? 27.563 54.609 63.323 1.00 19.36 48 GLU B C 1
ATOM 1257 O O . GLU B 1 48 ? 27.572 55.480 64.197 1.00 18.14 48 GLU B O 1
ATOM 1263 N N . ASP B 1 49 ? 27.073 53.395 63.521 1.00 17.17 49 ASP B N 1
ATOM 1264 C CA . ASP B 1 49 ? 26.566 52.981 64.835 1.00 13.34 49 ASP B CA 1
ATOM 1265 C C . ASP B 1 49 ? 27.744 52.333 65.641 1.00 15.05 49 ASP B C 1
ATOM 1266 O O . ASP B 1 49 ? 27.587 52.237 66.844 1.00 15.19 49 ASP B O 1
ATOM 1271 N N . TRP B 1 50 ? 28.787 51.867 64.993 1.00 12.87 50 TRP B N 1
ATOM 1272 C CA . TRP B 1 50 ? 29.881 51.171 65.717 1.00 13.11 50 TRP B CA 1
ATOM 1273 C C . TRP B 1 50 ? 30.861 52.046 66.475 1.00 12.34 50 TRP B C 1
ATOM 1274 O O . TRP B 1 50 ? 31.412 52.863 65.775 1.00 12.61 50 TRP B O 1
ATOM 1285 N N . PRO B 1 51 ? 31.075 51.912 67.769 1.00 12.28 51 PRO B N 1
ATOM 1286 C CA . PRO B 1 51 ? 32.075 52.697 68.490 1.00 11.30 51 PRO B CA 1
ATOM 1287 C C . PRO B 1 51 ? 33.423 52.610 67.830 1.00 14.38 51 PRO B C 1
ATOM 1288 O O . PRO B 1 51 ? 33.882 51.545 67.449 1.00 13.69 51 PRO B O 1
ATOM 1292 N N . THR B 1 52 ? 34.094 53.704 67.538 1.00 17.68 52 THR B N 1
ATOM 1293 C CA . THR B 1 52 ? 35.407 53.809 66.886 1.00 21.38 52 THR B CA 1
ATOM 1294 C C . THR B 1 52 ? 36.538 53.086 67.595 1.00 19.09 52 THR B C 1
ATOM 1295 O O . THR B 1 52 ? 37.376 52.609 66.818 1.00 22.03 52 THR B O 1
ATOM 1299 N N . ASP B 1 53 ? 36.477 52.905 68.873 1.00 15.63 53 ASP B N 1
ATOM 1300 C CA . ASP B 1 53 ? 37.569 52.154 69.482 1.00 13.42 53 ASP B CA 1
ATOM 1301 C C . ASP B 1 53 ? 37.107 50.748 69.683 1.00 13.97 53 ASP B C 1
ATOM 1302 O O . ASP B 1 53 ? 37.786 50.244 70.571 1.00 14.21 53 ASP B O 1
ATOM 1307 N N . TRP B 1 54 ? 36.109 50.151 69.073 1.00 11.59 54 TRP B N 1
ATOM 1308 C CA . TRP B 1 54 ? 35.784 48.726 69.264 1.00 12.78 54 TRP B CA 1
ATOM 1309 C C . TRP B 1 54 ? 36.562 48.157 68.049 1.00 12.02 54 TRP B C 1
ATOM 1310 O O . TRP B 1 54 ? 36.195 48.465 66.914 1.00 9.95 54 TRP B O 1
ATOM 1321 N N . PRO B 1 55 ? 37.599 47.322 68.250 1.00 13.34 55 PRO B N 1
ATOM 1322 C CA . PRO B 1 55 ? 38.341 46.832 67.071 1.00 15.08 55 PRO B CA 1
ATOM 1323 C C . PRO B 1 55 ? 37.632 45.855 66.176 1.00 14.60 55 PRO B C 1
ATOM 1324 O O . PRO B 1 55 ? 36.794 45.074 66.644 1.00 15.26 55 PRO B O 1
ATOM 1328 N N . VAL B 1 56 ?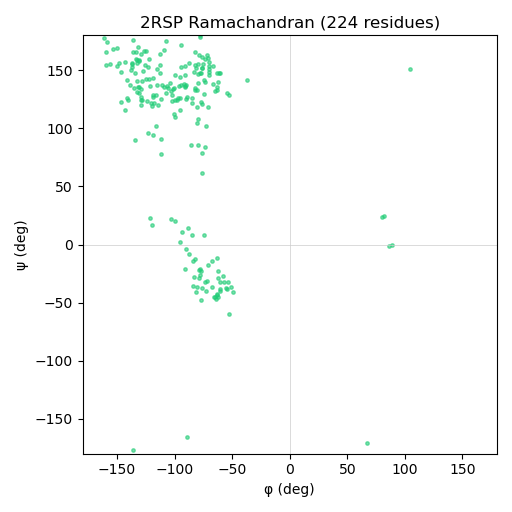 38.042 45.945 64.913 1.00 15.52 56 VAL B N 1
ATOM 1329 C CA . VAL B 1 56 ? 37.506 45.012 63.855 1.00 16.79 56 VAL B CA 1
ATOM 1330 C C . VAL B 1 56 ? 38.710 44.356 63.190 1.00 20.72 56 VAL B C 1
ATOM 1331 O O . VAL B 1 56 ? 39.843 44.871 63.278 1.00 19.85 56 VAL B O 1
ATOM 1335 N N . MET B 1 57 ? 38.499 43.195 62.654 1.00 24.05 57 MET B N 1
ATOM 1336 C CA . MET B 1 57 ? 39.492 42.377 61.954 1.00 30.62 57 MET B CA 1
ATOM 1337 C C . MET B 1 57 ? 39.048 42.450 60.502 1.00 37.46 57 MET B C 1
ATOM 1338 O O . MET B 1 57 ? 37.875 42.801 60.279 1.00 39.90 57 MET B O 1
ATOM 1343 N N . GLU B 1 58 ? 39.832 42.042 59.540 1.00 42.56 58 GLU B N 1
ATOM 1344 C CA . GLU B 1 58 ? 39.441 42.043 58.097 1.00 46.43 58 GLU B CA 1
ATOM 1345 C C . GLU B 1 58 ? 39.348 40.570 57.726 1.00 48.55 58 GLU B C 1
ATOM 1346 O O . GLU B 1 58 ? 39.143 39.751 58.691 1.00 48.75 58 GLU B O 1
ATOM 1352 N N . GLY B 1 70 ? 28.953 43.093 45.850 1.00 65.99 70 GLY B N 1
ATOM 1353 C CA . GLY B 1 70 ? 29.023 42.435 47.186 1.00 65.25 70 GLY B CA 1
ATOM 1354 C C . GLY B 1 70 ? 29.201 43.450 48.327 1.00 63.84 70 GLY B C 1
ATOM 1355 O O . GLY B 1 70 ? 29.077 44.678 48.092 1.00 62.97 70 GLY B O 1
ATOM 1356 N N . ILE B 1 71 ? 29.470 42.906 49.534 1.00 61.50 71 ILE B N 1
ATOM 1357 C CA . ILE B 1 71 ? 29.670 43.915 50.606 1.00 59.66 71 ILE B CA 1
ATOM 1358 C C . ILE B 1 71 ? 30.989 43.695 51.378 1.00 56.36 71 ILE B C 1
ATOM 1359 O O . ILE B 1 71 ? 31.298 42.611 51.908 1.00 56.82 71 ILE B O 1
ATOM 1364 N N . PRO B 1 72 ? 31.726 44.798 51.347 1.00 53.28 72 PRO B N 1
ATOM 1365 C CA . PRO B 1 72 ? 33.031 44.949 51.993 1.00 51.45 72 PRO B CA 1
ATOM 1366 C C . PRO B 1 72 ? 32.830 45.038 53.516 1.00 48.32 72 PRO B C 1
ATOM 1367 O O . PRO B 1 72 ? 32.423 46.133 53.971 1.00 49.88 72 PRO B O 1
ATOM 1371 N N . MET B 1 73 ? 33.084 43.948 54.215 1.00 43.80 73 MET B N 1
ATOM 1372 C CA . MET B 1 73 ? 32.888 44.022 55.659 1.00 40.71 73 MET B CA 1
ATOM 1373 C C . MET B 1 73 ? 34.007 43.476 56.543 1.00 37.44 73 MET B C 1
ATOM 1374 O O . MET B 1 73 ? 34.816 42.607 56.182 1.00 40.08 73 MET B O 1
ATOM 1379 N N . ARG B 1 74 ? 33.977 44.028 57.745 1.00 32.05 74 ARG B N 1
ATOM 1380 C CA . ARG B 1 74 ? 34.931 43.594 58.800 1.00 27.57 74 ARG B CA 1
ATOM 1381 C C . ARG B 1 74 ? 34.111 42.901 59.863 1.00 25.09 74 ARG B C 1
ATOM 1382 O O . ARG B 1 74 ? 32.853 43.021 59.809 1.00 23.59 74 ARG B O 1
ATOM 1390 N N . LYS B 1 75 ? 34.690 42.149 60.739 1.00 17.77 75 LYS B N 1
ATOM 1391 C CA . LYS B 1 75 ? 34.050 41.451 61.796 1.00 19.02 75 LYS B CA 1
ATOM 1392 C C . LYS B 1 75 ? 34.642 42.142 63.036 1.00 18.19 75 LYS B C 1
ATOM 1393 O O . LYS B 1 75 ? 35.852 42.500 63.077 1.00 19.28 75 LYS B O 1
ATOM 1399 N N . SER B 1 76 ? 33.830 42.124 64.046 1.00 13.59 76 SER B N 1
ATOM 1400 C CA . SER B 1 76 ? 34.230 42.666 65.347 1.00 11.20 76 SER B CA 1
ATOM 1401 C C . SER B 1 76 ? 35.341 41.779 65.904 1.00 13.82 76 SER B C 1
ATOM 1402 O O . SER B 1 76 ? 35.197 40.529 65.941 1.00 10.96 76 SER B O 1
ATOM 1405 N N . ARG B 1 77 ? 36.399 42.251 66.497 1.00 13.42 77 ARG B N 1
ATOM 1406 C CA . ARG B 1 77 ? 37.442 41.363 67.075 1.00 13.35 77 ARG B CA 1
ATOM 1407 C C . ARG B 1 77 ? 36.981 40.884 68.426 1.00 14.73 77 ARG B C 1
ATOM 1408 O O . ARG B 1 77 ? 37.183 39.744 68.868 1.00 12.91 77 ARG B O 1
ATOM 1416 N N . ASP B 1 78 ? 36.288 41.725 69.225 1.00 14.02 78 ASP B N 1
ATOM 1417 C CA . ASP B 1 78 ? 35.732 41.316 70.545 1.00 12.50 78 ASP B CA 1
ATOM 1418 C C . ASP B 1 78 ? 34.263 40.780 70.384 1.00 11.31 78 ASP B C 1
ATOM 1419 O O . ASP B 1 78 ? 33.498 41.153 69.453 1.00 10.55 78 ASP B O 1
ATOM 1424 N N . MET B 1 79 ? 34.018 39.933 71.369 1.00 9.57 79 MET B N 1
ATOM 1425 C CA . MET B 1 79 ? 32.694 39.347 71.491 1.00 11.99 79 MET B CA 1
ATOM 1426 C C . MET B 1 79 ? 31.704 40.414 72.039 1.00 11.48 79 MET B C 1
ATOM 1427 O O . MET B 1 79 ? 31.923 41.089 73.029 1.00 12.82 79 MET B O 1
ATOM 1432 N N . ILE B 1 80 ? 30.590 40.532 71.341 1.00 11.94 80 ILE B N 1
ATOM 1433 C CA . ILE B 1 80 ? 29.563 41.502 71.699 1.00 11.15 80 ILE B CA 1
ATOM 1434 C C . ILE B 1 80 ? 28.297 40.786 72.227 1.00 11.56 80 ILE B C 1
ATOM 1435 O O . ILE B 1 80 ? 27.896 39.764 71.646 1.00 9.03 80 ILE B O 1
ATOM 1440 N N . GLU B 1 81 ? 27.761 41.361 73.297 1.00 10.02 81 GLU B N 1
ATOM 1441 C CA . GLU B 1 81 ? 26.533 40.905 73.891 1.00 10.23 81 GLU B CA 1
ATOM 1442 C C . GLU B 1 81 ? 25.447 41.790 73.275 1.00 11.56 81 GLU B C 1
ATOM 1443 O O . GLU B 1 81 ? 25.662 43.024 73.321 1.00 9.86 81 GLU B O 1
ATOM 1449 N N . LEU B 1 82 ? 24.389 41.368 72.665 1.00 8.25 82 LEU B N 1
ATOM 1450 C CA . LEU B 1 82 ? 23.363 42.159 71.994 1.00 10.90 82 LEU B CA 1
ATOM 1451 C C . LEU B 1 82 ? 22.015 41.879 72.647 1.00 11.26 82 LEU B C 1
ATOM 1452 O O . LEU B 1 82 ? 21.650 40.721 72.745 1.00 10.36 82 LEU B O 1
ATOM 1457 N N . GLY B 1 83 ? 21.487 42.961 73.112 1.00 9.78 83 GLY B N 1
ATOM 1458 C CA . GLY B 1 83 ? 20.148 42.838 73.784 1.00 11.13 83 GLY B CA 1
ATOM 1459 C C . GLY B 1 83 ? 19.117 43.644 73.029 1.00 12.04 83 GLY B C 1
ATOM 1460 O O . GLY B 1 83 ? 19.223 44.874 72.874 1.00 10.61 83 GLY B O 1
ATOM 1461 N N . VAL B 1 84 ? 18.067 42.961 72.581 1.00 11.69 84 VAL B N 1
ATOM 1462 C CA . VAL B 1 84 ? 16.945 43.589 71.850 1.00 11.17 84 VAL B CA 1
ATOM 1463 C C . VAL B 1 84 ? 16.023 44.179 72.911 1.00 9.46 84 VAL B C 1
ATOM 1464 O O . VAL B 1 84 ? 15.770 43.543 73.940 1.00 11.72 84 VAL B O 1
ATOM 1468 N N . ILE B 1 85 ? 15.620 45.406 72.633 1.00 13.13 85 ILE B 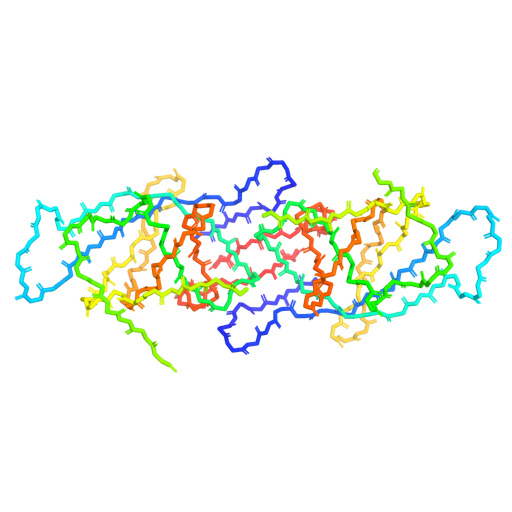N 1
ATOM 1469 C CA . ILE B 1 85 ? 14.699 46.126 73.577 1.00 12.32 85 ILE B CA 1
ATOM 1470 C C . ILE B 1 85 ? 13.415 46.339 72.792 1.00 12.57 85 ILE B C 1
ATOM 1471 O O . ILE B 1 85 ? 13.415 46.879 71.662 1.00 13.69 85 ILE B O 1
ATOM 1476 N N . ASN B 1 86 ? 12.329 45.952 73.375 1.00 12.80 86 ASN B N 1
ATOM 1477 C CA . ASN B 1 86 ? 11.030 46.091 72.659 1.00 14.52 86 ASN B CA 1
ATOM 1478 C C . ASN B 1 86 ? 10.503 47.536 72.821 1.00 16.49 86 ASN B C 1
ATOM 1479 O O . ASN B 1 86 ? 10.875 48.311 73.657 1.00 14.56 86 ASN B O 1
ATOM 1484 N N . ARG B 1 87 ? 9.534 47.814 71.977 1.00 18.88 87 ARG B N 1
ATOM 1485 C CA . ARG B 1 87 ? 8.815 49.064 71.906 1.00 21.69 87 ARG B CA 1
ATOM 1486 C C . ARG B 1 87 ? 8.374 49.402 73.297 1.00 19.85 87 ARG B C 1
ATOM 1487 O O . ARG B 1 87 ? 8.623 50.587 73.669 1.00 23.81 87 ARG B O 1
ATOM 1495 N N . ASP B 1 88 ? 7.924 48.555 74.119 1.00 21.71 88 ASP B N 1
ATOM 1496 C CA . ASP B 1 88 ? 7.550 48.967 75.508 1.00 23.52 88 ASP B CA 1
ATOM 1497 C C . ASP B 1 88 ? 8.672 48.914 76.512 1.00 25.01 88 ASP B C 1
ATOM 1498 O O . ASP B 1 88 ? 8.457 48.944 77.777 1.00 26.99 88 ASP B O 1
ATOM 1503 N N . GLY B 1 89 ? 9.916 48.805 76.032 1.00 22.17 89 GLY B N 1
ATOM 1504 C CA . GLY B 1 89 ? 11.018 48.807 76.995 1.00 20.50 89 GLY B CA 1
ATOM 1505 C C . GLY B 1 89 ? 11.362 47.469 77.578 1.00 19.56 89 GLY B C 1
ATOM 1506 O O . GLY B 1 89 ? 12.332 47.506 78.370 1.00 19.69 89 GLY B O 1
ATOM 1507 N N . SER B 1 90 ? 10.634 46.400 77.212 1.00 20.69 90 SER B N 1
ATOM 1508 C CA . SER B 1 90 ? 11.021 45.079 77.796 1.00 19.51 90 SER B CA 1
ATOM 1509 C C . SER B 1 90 ? 12.243 44.566 76.984 1.00 18.66 90 SER B C 1
ATOM 1510 O O . SER B 1 90 ? 12.375 44.803 75.755 1.00 17.36 90 SER B O 1
ATOM 1513 N N . LEU B 1 91 ? 13.116 43.860 77.659 1.00 18.28 91 LEU B N 1
ATOM 1514 C CA . LEU B 1 91 ? 14.309 43.215 77.126 1.00 18.91 91 LEU B CA 1
ATOM 1515 C C . LEU B 1 91 ? 14.115 41.754 76.665 1.00 20.62 91 LEU B C 1
ATOM 1516 O O . LEU B 1 91 ? 13.428 40.997 77.395 1.00 19.49 91 LEU B O 1
ATOM 1521 N N . GLU B 1 92 ? 14.677 41.320 75.542 1.00 17.60 92 GLU B N 1
ATOM 1522 C CA . GLU B 1 92 ? 14.597 39.958 75.038 1.00 13.06 92 GLU B CA 1
ATOM 1523 C C . GLU B 1 92 ? 15.878 39.312 75.573 1.00 17.33 92 GLU B C 1
ATOM 1524 O O . GLU B 1 92 ? 16.763 40.015 76.109 1.00 12.93 92 GLU B O 1
ATOM 1530 N N . ARG B 1 93 ? 16.046 38.028 75.447 1.00 15.44 93 ARG B N 1
ATOM 1531 C CA . ARG B 1 93 ? 17.244 37.379 75.962 1.00 17.68 93 ARG B CA 1
ATOM 1532 C C . ARG B 1 93 ? 18.485 37.902 75.238 1.00 14.50 93 ARG B C 1
ATOM 1533 O O . ARG B 1 93 ? 18.441 37.973 74.037 1.00 16.15 93 ARG B O 1
ATOM 1541 N N . PRO B 1 94 ? 19.533 38.259 75.929 1.00 16.37 94 PRO B N 1
ATOM 1542 C CA . PRO B 1 94 ? 20.789 38.709 75.302 1.00 15.89 94 PRO B CA 1
ATOM 1543 C C . PRO B 1 94 ? 21.441 37.637 74.478 1.00 13.49 94 PRO B C 1
ATOM 1544 O O . PRO B 1 94 ? 21.376 36.435 74.762 1.00 14.57 94 PRO B O 1
ATOM 1548 N N . LEU B 1 95 ? 22.132 37.928 73.401 1.00 12.19 95 LEU B N 1
ATOM 1549 C CA . LEU B 1 95 ? 22.789 36.945 72.619 1.00 10.89 95 LEU B CA 1
ATOM 1550 C C . LEU B 1 95 ? 24.288 37.285 72.541 1.00 12.74 95 LEU B C 1
ATOM 1551 O O . LEU B 1 95 ? 24.520 38.508 72.620 1.00 9.62 95 LEU B O 1
ATOM 1556 N N . LEU B 1 96 ? 25.226 36.420 72.235 1.00 9.94 96 LEU B N 1
ATOM 1557 C CA . LEU B 1 96 ? 26.629 36.795 72.058 1.00 11.13 96 LEU B CA 1
ATOM 1558 C C . LEU B 1 96 ? 27.031 36.546 70.620 1.00 9.62 96 LEU B C 1
ATOM 1559 O O . LEU B 1 96 ? 26.638 35.491 70.167 1.00 12.45 96 LEU B O 1
ATOM 1564 N N . LEU B 1 97 ? 27.750 37.420 70.009 1.00 10.54 97 LEU B N 1
ATOM 1565 C CA . LEU B 1 97 ? 28.231 37.121 68.649 1.00 12.79 97 LEU B CA 1
ATOM 1566 C C . LEU B 1 97 ? 29.398 38.040 68.330 1.00 12.92 97 LEU B C 1
ATOM 1567 O O . LEU B 1 97 ? 29.751 38.920 69.092 1.00 9.74 97 LEU B O 1
ATOM 1572 N N . PHE B 1 98 ? 29.945 37.836 67.164 1.00 11.62 98 PHE B N 1
ATOM 1573 C CA . PHE B 1 98 ? 30.980 38.670 66.572 1.00 15.18 98 PHE B CA 1
ATOM 1574 C C . PHE B 1 98 ? 30.267 39.321 65.380 1.00 16.57 98 PHE B C 1
ATOM 1575 O O . PHE B 1 98 ? 30.352 38.758 64.268 1.00 18.33 98 PHE B O 1
ATOM 1583 N N . PRO B 1 99 ? 29.615 40.520 65.455 1.00 15.66 99 PRO B N 1
ATOM 1584 C CA . PRO B 1 99 ? 28.961 41.045 64.262 1.00 14.04 99 PRO B CA 1
ATOM 1585 C C . PRO B 1 99 ? 29.903 41.569 63.156 1.00 15.82 99 PRO B C 1
ATOM 1586 O O . PRO B 1 99 ? 31.098 41.893 63.393 1.00 13.81 99 PRO B O 1
ATOM 1590 N N . ALA B 1 100 ? 29.380 41.733 61.949 1.00 10.43 100 ALA B N 1
ATOM 1591 C CA . ALA B 1 100 ? 30.073 42.290 60.848 1.00 13.16 100 ALA B CA 1
ATOM 1592 C C . ALA B 1 100 ? 29.836 43.780 60.998 1.00 13.87 100 ALA B C 1
ATOM 1593 O O . ALA B 1 100 ? 28.850 44.136 61.705 1.00 15.43 100 ALA B O 1
ATOM 1595 N N . VAL B 1 101 ? 30.712 44.585 60.443 1.00 12.59 101 VAL B N 1
ATOM 1596 C CA . VAL B 1 101 ? 30.617 46.049 60.489 1.00 15.77 101 VAL B CA 1
ATOM 1597 C C . VAL B 1 101 ? 30.823 46.432 59.026 1.00 18.14 101 VAL B C 1
ATOM 1598 O O . VAL B 1 101 ? 31.741 45.845 58.416 1.00 21.49 101 VAL B O 1
ATOM 1602 N N . ALA B 1 102 ? 29.978 47.253 58.474 1.00 19.19 102 ALA B N 1
ATOM 1603 C CA . ALA B 1 102 ? 30.109 47.638 57.089 1.00 21.56 102 ALA B CA 1
ATOM 1604 C C . ALA B 1 102 ? 29.430 49.021 57.022 1.00 25.19 102 ALA B C 1
ATOM 1605 O O . ALA B 1 102 ? 28.702 49.524 57.878 1.00 24.87 102 ALA B O 1
ATOM 1607 N N . MET B 1 103 ? 29.736 49.556 55.850 1.00 27.73 103 MET B N 1
ATOM 1608 C CA . MET B 1 103 ? 29.219 50.890 55.475 1.00 32.68 103 MET B CA 1
ATOM 1609 C C . MET B 1 103 ? 27.840 50.615 54.865 1.00 32.10 103 MET B C 1
ATOM 1610 O O . MET B 1 103 ? 27.820 50.447 53.631 1.00 33.61 103 MET B O 1
ATOM 1615 N N . VAL B 1 104 ? 26.832 50.537 55.688 1.00 31.35 104 VAL B N 1
ATOM 1616 C CA . VAL B 1 104 ? 25.459 50.257 55.284 1.00 29.86 104 VAL B CA 1
ATOM 1617 C C . VAL B 1 104 ? 24.586 51.389 55.827 1.00 31.67 104 VAL B C 1
ATOM 1618 O O . VAL B 1 104 ? 24.932 52.241 56.663 1.00 30.65 104 VAL B O 1
ATOM 1622 N N . ARG B 1 105 ? 23.395 51.360 55.258 1.00 34.88 105 ARG B N 1
ATOM 1623 C CA . ARG B 1 105 ? 22.291 52.306 55.517 1.00 34.79 105 ARG B CA 1
ATOM 1624 C C . ARG B 1 105 ? 22.020 52.378 56.999 1.00 32.03 105 ARG B C 1
ATOM 1625 O O . ARG B 1 105 ? 22.115 53.473 57.511 1.00 35.41 105 ARG B O 1
ATOM 1633 N N . GLY B 1 106 ? 21.678 51.328 57.679 1.00 27.95 106 GLY B N 1
ATOM 1634 C CA . GLY B 1 106 ? 21.404 51.305 59.131 1.00 20.88 106 GLY B CA 1
ATOM 1635 C C . GLY B 1 106 ? 21.786 49.922 59.596 1.00 15.66 106 GLY B C 1
ATOM 1636 O O . GLY B 1 106 ? 22.032 49.149 58.680 1.00 19.13 106 GLY B O 1
ATOM 1637 N N . SER B 1 107 ? 21.875 49.595 60.817 1.00 14.59 107 SER B N 1
ATOM 1638 C CA . SER B 1 107 ? 22.287 48.280 61.323 1.00 11.36 107 SER B CA 1
ATOM 1639 C C . SER B 1 107 ? 21.152 47.321 60.975 1.00 12.38 107 SER B C 1
ATOM 1640 O O . SER B 1 107 ? 19.936 47.637 60.870 1.00 10.79 107 SER B O 1
ATOM 1643 N N . ILE B 1 108 ? 21.581 46.077 60.844 1.00 11.95 108 ILE B N 1
ATOM 1644 C CA . ILE B 1 108 ? 20.713 44.957 60.504 1.00 10.61 108 ILE B CA 1
ATOM 1645 C C . ILE B 1 108 ? 20.877 43.798 61.439 1.00 9.50 108 ILE B C 1
ATOM 1646 O O . ILE B 1 108 ? 22.004 43.441 61.711 1.00 10.64 108 ILE B O 1
ATOM 1651 N N . LEU B 1 109 ? 19.794 43.221 61.908 1.00 7.96 109 LEU B N 1
ATOM 1652 C CA . LEU B 1 109 ? 19.890 42.016 62.767 1.00 11.72 109 LEU B CA 1
ATOM 1653 C C . LEU B 1 109 ? 19.565 40.879 61.778 1.00 13.10 109 LEU B C 1
ATOM 1654 O O . LEU B 1 109 ? 18.406 40.868 61.272 1.00 10.62 109 LEU B O 1
ATOM 1659 N N . GLY B 1 110 ? 20.542 39.981 61.413 1.00 11.80 110 GLY B N 1
ATOM 1660 C CA . GLY B 1 110 ? 20.189 38.943 60.468 1.00 10.19 110 GLY B CA 1
ATOM 1661 C C . GLY B 1 110 ? 19.671 37.735 61.225 1.00 11.66 110 GLY B C 1
ATOM 1662 O O . GLY B 1 110 ? 19.387 37.736 62.405 1.00 9.17 110 GLY B O 1
ATOM 1663 N N . ARG B 1 111 ? 19.594 36.619 60.494 1.00 11.42 111 ARG B N 1
ATOM 1664 C CA . ARG B 1 111 ? 19.090 35.349 60.977 1.00 13.02 111 ARG B CA 1
ATOM 1665 C C . ARG B 1 111 ? 19.865 34.706 62.127 1.00 13.61 111 ARG B C 1
ATOM 1666 O O . ARG B 1 111 ? 19.257 33.928 62.836 1.00 10.99 111 ARG B O 1
ATOM 1674 N N . ASP B 1 112 ? 21.110 35.065 62.266 1.00 16.62 112 ASP B N 1
ATOM 1675 C CA . ASP B 1 112 ? 21.925 34.538 63.426 1.00 17.36 112 ASP B CA 1
ATOM 1676 C C . ASP B 1 112 ? 21.187 35.128 64.633 1.00 14.95 112 ASP B C 1
ATOM 1677 O O . ASP B 1 112 ? 20.974 34.481 65.661 1.00 17.64 112 ASP B O 1
ATOM 1682 N N . CYS B 1 113 ? 20.803 36.391 64.729 1.00 10.58 113 CYS B N 1
ATOM 1683 C CA . CYS B 1 113 ? 20.030 36.896 65.868 1.00 11.57 113 CYS B CA 1
ATOM 1684 C C . CYS B 1 113 ? 18.533 36.462 65.796 1.00 10.02 113 CYS B C 1
ATOM 1685 O O . CYS B 1 113 ? 17.958 36.269 66.899 1.00 11.60 113 CYS B O 1
ATOM 1689 N N . LEU B 1 114 ? 17.899 36.417 64.639 1.00 7.90 114 LEU B N 1
ATOM 1690 C CA . LEU B 1 114 ? 16.449 36.027 64.591 1.00 8.34 114 LEU B CA 1
ATOM 1691 C C . LEU B 1 114 ? 16.277 34.609 65.152 1.00 11.19 114 LEU B C 1
ATOM 1692 O O . LEU B 1 114 ? 15.370 34.322 65.975 1.00 13.07 114 LEU B O 1
ATOM 1697 N N . GLN B 1 115 ? 17.255 33.698 64.831 1.00 10.88 115 GLN B N 1
ATOM 1698 C CA . GLN B 1 115 ? 17.159 32.388 65.407 1.00 9.12 115 GLN B CA 1
ATOM 1699 C C . GLN B 1 115 ? 17.503 32.450 66.897 1.00 12.77 115 GLN B C 1
ATOM 1700 O O . GLN B 1 115 ? 16.791 31.724 67.575 1.00 13.90 115 GLN B O 1
ATOM 1706 N N . GLY B 1 116 ? 18.485 33.207 67.381 1.00 11.36 116 GLY B N 1
ATOM 1707 C CA . GLY B 1 116 ? 18.721 33.253 68.811 1.00 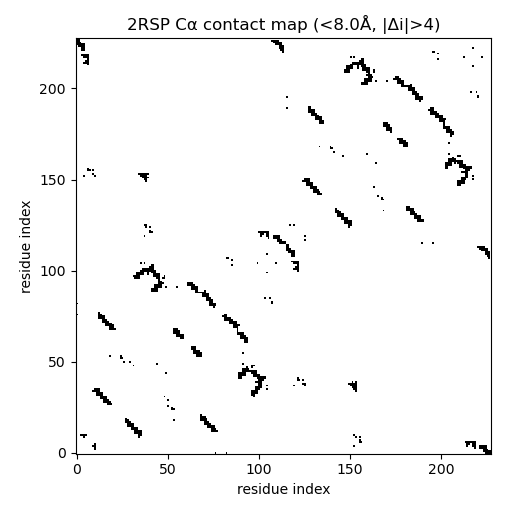10.84 116 GLY B CA 1
ATOM 1708 C C . GLY B 1 116 ? 17.468 33.700 69.523 1.00 10.04 116 GLY B C 1
ATOM 1709 O O . GLY B 1 116 ? 17.286 33.391 70.719 1.00 13.70 116 GLY B O 1
ATOM 1710 N N . LEU B 1 117 ? 16.712 34.528 68.884 1.00 10.53 117 LEU B N 1
ATOM 1711 C CA . LEU B 1 117 ? 15.462 35.072 69.506 1.00 12.97 117 LEU B CA 1
ATOM 1712 C C . LEU B 1 117 ? 14.275 34.074 69.359 1.00 12.65 117 LEU B C 1
ATOM 1713 O O . LEU B 1 117 ? 13.240 34.301 70.014 1.00 15.26 117 LEU B O 1
ATOM 1718 N N . GLY B 1 118 ? 14.437 33.083 68.549 1.00 12.04 118 GLY B N 1
ATOM 1719 C CA . GLY B 1 118 ? 13.329 32.103 68.493 1.00 13.20 118 GLY B CA 1
ATOM 1720 C C . GLY B 1 118 ? 12.211 32.630 67.605 1.00 11.20 118 GLY B C 1
ATOM 1721 O O . GLY B 1 118 ? 11.112 32.121 67.786 1.00 14.23 118 GLY B O 1
ATOM 1722 N N . LEU B 1 119 ? 12.443 33.518 66.679 1.00 12.53 119 LEU B N 1
ATOM 1723 C CA . LEU B 1 119 ? 11.360 34.012 65.849 1.00 11.96 119 LEU B CA 1
ATOM 1724 C C . LEU B 1 119 ? 10.930 33.133 64.722 1.00 10.59 119 LEU B C 1
ATOM 1725 O O . LEU B 1 119 ? 11.615 32.352 64.053 1.00 12.05 119 LEU B O 1
ATOM 1730 N N . ARG B 1 120 ? 9.675 33.340 64.339 1.00 11.08 120 ARG B N 1
ATOM 1731 C CA . ARG B 1 120 ? 9.124 32.656 63.098 1.00 9.94 120 ARG B CA 1
ATOM 1732 C C . ARG B 1 120 ? 8.296 33.625 62.271 1.00 10.52 120 ARG B C 1
ATOM 1733 O O . ARG B 1 120 ? 7.860 34.644 62.919 1.00 5.92 120 ARG B O 1
ATOM 1741 N N . LEU B 1 121 ? 8.043 33.536 60.983 1.00 8.76 121 LEU B N 1
ATOM 1742 C CA . LEU B 1 121 ? 7.223 34.369 60.194 1.00 10.18 121 LEU B CA 1
ATOM 1743 C C . LEU B 1 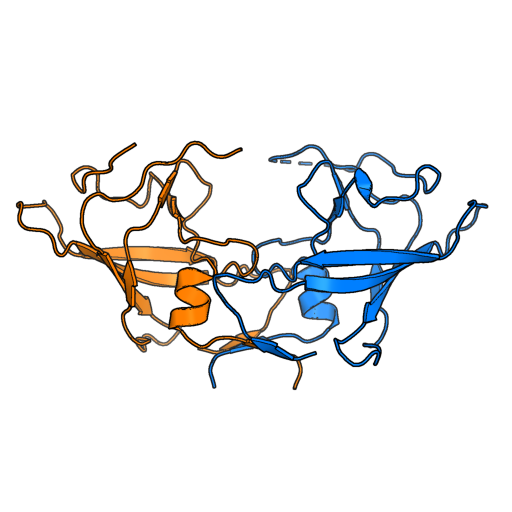121 ? 5.930 33.559 60.100 1.00 9.38 121 LEU B C 1
ATOM 1744 O O . LEU B 1 121 ? 6.181 32.382 59.723 1.00 11.58 121 LEU B O 1
ATOM 1749 N N . THR B 1 122 ? 4.791 34.106 60.478 1.00 8.94 122 THR B N 1
ATOM 1750 C CA . THR B 1 122 ? 3.602 33.171 60.427 1.00 7.08 122 THR B CA 1
ATOM 1751 C C . THR B 1 122 ? 2.325 33.997 60.290 1.00 11.46 122 THR B C 1
ATOM 1752 O O . THR B 1 122 ? 2.348 35.198 60.727 1.00 11.92 122 THR B O 1
ATOM 1756 N N . ASN B 1 123 ? 1.248 33.443 59.752 1.00 11.40 123 ASN B N 1
ATOM 1757 C CA . ASN B 1 123 ? -0.089 33.995 59.611 1.00 11.10 123 ASN B CA 1
ATOM 1758 C C . ASN B 1 123 ? -1.030 33.065 60.379 1.00 14.10 123 ASN B C 1
ATOM 1759 O O . ASN B 1 123 ? -2.245 33.154 60.196 1.00 14.68 123 ASN B O 1
ATOM 1764 N N . LEU B 1 124 ? -0.544 32.207 61.265 1.00 12.27 124 LEU B N 1
ATOM 1765 C CA . LEU B 1 124 ? -1.217 31.231 62.073 1.00 10.93 124 LEU B CA 1
ATOM 1766 C C . LEU B 1 124 ? -1.167 31.624 63.509 1.00 13.07 124 LEU B C 1
ATOM 1767 O O . LEU B 1 124 ? -0.725 32.741 63.869 1.00 18.60 124 LEU B O 1
#

Nearest PDB structures (foldseek):
  2rsp-assembly1_A  TM=1.009E+00  e=2.922E-21  Rous sarcoma virus
  2rsp-assembly1_B  TM=1.001E+00  e=7.668E-19  Rous sarcoma virus
  1mvp-assembly1_A  TM=1.005E+00  e=1.549E-18  Avian myeloblastosis-associated virus
  1mvp-assembly1_B  TM=9.993E-01  e=1.726E-18  Avian myeloblastosis-associated virus
  1bai-assembly1_B  TM=9.881E-01  e=1.967E-17  Rous sarcoma virus